Protein AF-A0A345YSA6-F1 (afdb_monomer)

Sequence (269 aa):
MHDGAAPPSSDGGRRAASLPGPVLTTARLVLTPVAPEDLEALFALHADPRAFVEDLTALLTERAQMEWALARWREDWRRHGAGHLAVRARERHDAPPLEPHHAQARERHGMRALQGSAGEEADAAALPPGLLGVVGLAPLEAEGRRLLSAYWRLDPALTGRGVAQEAMRAVLAHPRLGGRDEEVVAVTAGGNAPSRTLAARLGFEPAPSQRPVPGGRDGGVLLVLPAHARPAHRAGQSVGRPRTEPSRARPGAVPSRSHPDAGPSRDRP

Mean predicted aligned error: 15.24 Å

Foldseek 3Di:
DDDDPDDPDPPPPDDDDFDPAFWFDDPWKTKGQQDPVCLVVQLVLQQDVLQCPQFLDDRDPDSVVSVVVSVVQVVQCVVQVWGKIFIFTDDPPPDPPPPPDDPPDPPDDDDDDDDDDPPPVLLVPHDDGDTQWMWFWGWDQDPNATATETDTTGDSVCQPNCRRLRVVLSQLLAPRGVDDPHKYKYKGAPPPPSVVVSCVVLQWDWDDPPDADPPNRPRITMITRDPVSGDHNPPPRDRPDPPPDPPPDDDDDDDDDDDDDDDDDDDDD

pLDDT: mean 72.46, std 24.7, range [22.83, 97.69]

Solvent-accessible surface area (backbone atoms only — not comparable to full-atom values): 17285 Å² total; per-residue (Å²): 138,89,80,84,83,73,77,86,72,95,72,84,87,73,91,76,88,62,66,100,57,73,66,47,73,60,98,59,35,34,32,33,52,54,41,84,86,44,47,66,61,50,34,55,54,43,45,36,66,76,61,41,70,48,49,86,59,81,71,47,89,46,67,68,57,43,51,53,51,52,54,49,44,46,46,40,31,73,77,67,69,35,29,50,23,35,32,25,48,45,80,76,75,73,69,74,76,79,71,92,77,80,92,80,85,80,90,86,79,78,96,82,84,95,81,87,55,87,78,57,57,71,77,64,59,79,67,65,84,58,78,48,30,40,36,34,35,32,84,37,82,48,96,95,38,72,31,27,37,49,49,76,51,52,47,60,91,49,66,93,67,52,54,70,58,56,52,51,50,53,44,45,23,31,93,78,52,37,58,88,85,47,52,39,32,36,76,43,27,73,77,22,56,70,62,52,52,50,38,47,76,65,42,32,40,75,51,65,89,86,61,80,41,82,90,73,49,83,68,48,39,44,28,34,44,50,80,88,52,52,57,72,63,67,88,74,78,76,72,78,69,80,81,74,73,82,79,79,76,79,84,88,82,83,86,81,82,81,83,83,89,82,87,89,80,88,81,87,134

Nearest PDB structures (foldseek):
  2zw7-assembly1_B  TM=7.893E-01  e=4.584E-08  Streptomyces verticillus
  3fbu-assembly2_A  TM=7.382E-01  e=1.333E-06  Bacillus anthracis str. Sterne
  6c37-assembly1_A  TM=6.634E-01  e=9.231E-07  Mycolicibacterium smegmatis MC2 155
  3fbu-assembly2_B-2  TM=7.600E-01  e=7.883E-06  Bacillus anthracis str. Sterne
  3igr-assembly1_A  TM=6.418E-01  e=1.547E-05  Aliivibrio fischeri ES114

Organism: NCBI:txid556288

Radius of gyration: 26.91 Å; Cα contacts (8 Å, |Δi|>4): 344; chains: 1; bounding box: 69×84×90 Å

Structure (mmCIF, N/CA/C/O backbone):
data_AF-A0A345YSA6-F1
#
_entry.id   AF-A0A345YSA6-F1
#
loop_
_atom_site.group_PDB
_atom_site.id
_atom_site.type_symbol
_atom_site.label_atom_id
_atom_site.label_alt_id
_atom_site.label_comp_id
_atom_site.label_asym_id
_atom_site.label_entity_id
_atom_site.label_seq_id
_atom_site.pdbx_PDB_ins_code
_atom_site.Cartn_x
_atom_site.Cartn_y
_atom_site.Cartn_z
_atom_site.occupancy
_atom_site.B_iso_or_equ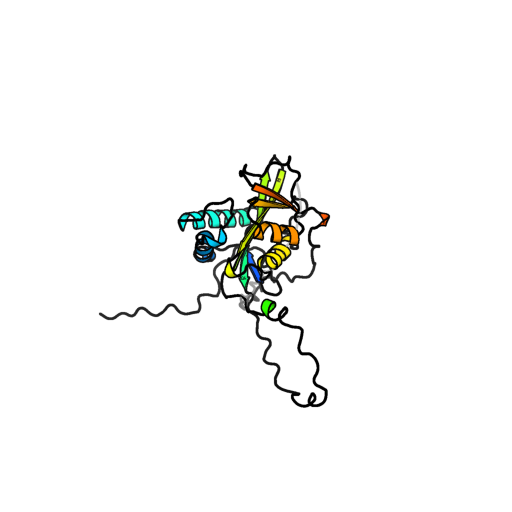iv
_atom_site.auth_seq_id
_atom_site.auth_comp_id
_atom_site.auth_asym_id
_atom_site.auth_atom_id
_atom_site.pdbx_PDB_model_num
ATOM 1 N N . MET A 1 1 ? 38.470 -25.130 -27.136 1.00 33.22 1 MET A N 1
ATOM 2 C CA . MET A 1 1 ? 37.632 -25.581 -26.008 1.00 33.22 1 MET A CA 1
ATOM 3 C C . MET A 1 1 ? 36.328 -24.814 -26.109 1.00 33.22 1 MET A C 1
ATOM 5 O O . MET A 1 1 ? 36.287 -23.644 -25.763 1.00 33.22 1 MET A O 1
ATOM 9 N N . HIS A 1 2 ? 35.335 -25.432 -26.744 1.00 25.56 2 HIS A N 1
ATOM 10 C CA . HIS A 1 2 ? 33.963 -24.943 -26.790 1.00 25.56 2 HIS A CA 1
ATOM 11 C C . HIS A 1 2 ? 33.196 -25.683 -25.700 1.00 25.56 2 HIS A C 1
ATOM 13 O O . HIS A 1 2 ? 33.207 -26.908 -25.703 1.00 25.56 2 HIS A O 1
ATOM 19 N N . ASP A 1 3 ? 32.566 -24.944 -24.798 1.00 23.36 3 ASP A N 1
ATOM 20 C CA . ASP A 1 3 ? 31.478 -25.428 -23.950 1.00 23.36 3 ASP A CA 1
ATOM 21 C C . ASP A 1 3 ? 30.681 -24.163 -23.593 1.00 23.36 3 ASP A C 1
ATOM 23 O O . ASP A 1 3 ? 31.180 -23.264 -22.926 1.00 23.36 3 ASP A O 1
ATOM 27 N N . GLY A 1 4 ? 29.573 -23.861 -24.262 1.00 22.83 4 GLY A N 1
ATOM 28 C CA . GLY A 1 4 ? 28.357 -24.663 -24.190 1.00 22.83 4 GLY A CA 1
ATOM 29 C C . GLY A 1 4 ? 27.383 -24.072 -23.162 1.00 22.83 4 GLY A C 1
ATOM 30 O O . GLY A 1 4 ? 26.725 -24.815 -22.445 1.00 22.83 4 GLY A O 1
ATOM 31 N N . ALA A 1 5 ? 27.303 -22.739 -23.039 1.00 24.14 5 ALA A N 1
ATOM 32 C CA . ALA A 1 5 ? 26.301 -22.085 -22.201 1.00 24.14 5 ALA A CA 1
ATOM 33 C C . ALA A 1 5 ? 24.917 -22.264 -22.842 1.00 24.14 5 ALA A C 1
ATOM 35 O O . ALA A 1 5 ? 24.550 -21.559 -23.782 1.00 24.14 5 ALA A O 1
ATOM 36 N N . ALA A 1 6 ? 24.172 -23.254 -22.355 1.00 24.55 6 ALA A N 1
ATOM 37 C CA . ALA A 1 6 ? 22.767 -23.422 -22.683 1.00 24.55 6 ALA A CA 1
ATOM 38 C C . ALA A 1 6 ? 21.980 -22.157 -22.277 1.00 24.55 6 ALA A C 1
ATOM 40 O O . ALA A 1 6 ? 22.240 -21.596 -21.207 1.00 24.55 6 ALA A O 1
ATOM 41 N N . PRO A 1 7 ? 21.018 -21.692 -23.093 1.00 27.41 7 PRO A N 1
ATOM 42 C CA . PRO A 1 7 ? 20.139 -20.597 -22.696 1.00 27.41 7 PRO A CA 1
ATOM 43 C C . PRO A 1 7 ? 19.315 -21.014 -21.462 1.00 27.41 7 PRO A C 1
ATOM 45 O O . PRO A 1 7 ? 18.930 -22.184 -21.363 1.00 27.41 7 PRO A O 1
ATOM 48 N N . PRO A 1 8 ? 19.021 -20.104 -20.511 1.00 27.94 8 PRO A N 1
ATOM 49 C CA . PRO A 1 8 ? 18.175 -20.443 -19.376 1.00 27.94 8 PRO A CA 1
ATOM 50 C C . PRO A 1 8 ? 16.776 -20.839 -19.870 1.00 27.94 8 PRO A C 1
ATOM 52 O O . PRO A 1 8 ? 16.056 -20.052 -20.482 1.00 27.94 8 PRO A O 1
ATOM 55 N N . SER A 1 9 ? 16.438 -22.101 -19.610 1.00 28.34 9 SER A N 1
ATOM 56 C CA . SER A 1 9 ? 15.147 -22.736 -19.872 1.00 28.34 9 SER A CA 1
ATOM 57 C C . SER A 1 9 ? 13.986 -21.948 -19.250 1.00 28.34 9 SER A C 1
ATOM 59 O O . SER A 1 9 ? 14.053 -21.533 -18.092 1.00 28.34 9 SER A O 1
ATOM 61 N N . SER A 1 10 ? 12.902 -21.774 -20.011 1.00 32.94 10 SER A N 1
ATOM 62 C CA . SER A 1 10 ? 11.725 -20.954 -19.688 1.00 32.94 10 SER A CA 1
ATOM 63 C C . SER A 1 10 ? 10.751 -21.585 -18.677 1.00 32.94 10 SER A C 1
ATOM 65 O O . SER A 1 10 ? 9.553 -21.324 -18.742 1.00 32.94 10 SER A O 1
ATOM 67 N N . ASP A 1 11 ? 11.230 -22.420 -17.754 1.00 30.34 11 ASP A N 1
ATOM 68 C CA . ASP A 1 11 ? 10.374 -23.266 -16.901 1.00 30.34 11 ASP A CA 1
ATOM 69 C C . ASP A 1 11 ? 10.615 -23.063 -15.387 1.00 30.34 11 ASP A C 1
ATOM 71 O O . ASP A 1 11 ? 10.334 -23.930 -14.563 1.00 30.34 11 ASP A O 1
ATOM 75 N N . GLY A 1 12 ? 11.109 -21.884 -14.982 1.00 27.58 12 GLY A N 1
ATOM 76 C CA . GLY A 1 12 ? 11.336 -21.529 -13.567 1.00 27.58 12 GLY A CA 1
ATOM 77 C C . GLY A 1 12 ? 10.061 -21.277 -12.746 1.00 27.58 12 GLY A C 1
ATOM 78 O O . GLY A 1 12 ? 10.118 -21.067 -11.535 1.00 27.58 12 GLY A O 1
ATOM 79 N N . GLY A 1 13 ? 8.891 -21.302 -13.380 1.00 34.06 13 GLY A N 1
ATOM 80 C CA . GLY A 1 13 ? 7.606 -21.100 -12.727 1.00 34.06 13 GLY A CA 1
ATOM 81 C C . GLY A 1 13 ? 6.984 -22.413 -12.280 1.00 34.06 13 GLY A C 1
ATOM 82 O O . GLY A 1 13 ? 5.989 -22.803 -12.871 1.00 34.06 13 GLY A O 1
ATOM 83 N N . ARG A 1 14 ? 7.538 -23.106 -11.273 1.00 41.03 14 ARG A N 1
ATOM 84 C CA . ARG A 1 14 ? 6.796 -24.091 -10.451 1.00 41.03 14 ARG A CA 1
ATOM 85 C C . ARG A 1 14 ? 7.659 -24.631 -9.296 1.00 41.03 14 ARG A C 1
ATOM 87 O O . ARG A 1 14 ? 8.501 -25.494 -9.489 1.00 41.03 14 ARG A O 1
ATOM 94 N N . ARG A 1 15 ? 7.295 -24.207 -8.076 1.00 39.47 15 ARG A N 1
ATOM 95 C CA . ARG A 1 15 ? 7.609 -24.799 -6.753 1.00 39.47 15 ARG A CA 1
ATOM 96 C C . ARG A 1 15 ? 9.003 -24.520 -6.152 1.00 39.47 15 ARG A C 1
ATOM 98 O O . ARG A 1 15 ? 9.917 -25.321 -6.278 1.00 39.47 15 ARG A O 1
ATOM 105 N N . ALA A 1 16 ? 9.073 -23.479 -5.320 1.00 29.75 16 ALA A N 1
ATOM 106 C CA . ALA A 1 16 ? 9.899 -23.414 -4.107 1.00 29.75 16 ALA A CA 1
ATOM 107 C C . ALA A 1 16 ? 9.190 -22.493 -3.086 1.00 29.75 16 ALA A C 1
ATOM 109 O O . ALA A 1 16 ? 8.345 -21.688 -3.464 1.00 29.75 16 ALA A O 1
ATOM 110 N N . ALA A 1 17 ? 9.384 -22.739 -1.792 1.00 39.09 17 ALA A N 1
ATOM 111 C CA . ALA A 1 17 ? 8.381 -22.555 -0.739 1.00 39.09 17 ALA A CA 1
ATOM 112 C C . ALA A 1 17 ? 7.938 -21.100 -0.451 1.00 39.09 17 ALA A C 1
ATOM 114 O O . ALA A 1 17 ? 8.554 -20.387 0.341 1.00 39.09 17 ALA A O 1
ATOM 115 N N . SER A 1 18 ? 6.771 -20.719 -0.985 1.00 48.53 18 SER A N 1
ATOM 116 C CA . SER A 1 18 ? 5.953 -19.640 -0.416 1.00 48.53 18 SER A CA 1
ATOM 117 C C . SER A 1 18 ? 5.700 -19.939 1.068 1.00 48.53 18 SER A C 1
ATOM 119 O O . SER A 1 18 ? 5.400 -21.082 1.430 1.00 48.53 18 SER A O 1
ATOM 121 N N . LEU A 1 19 ? 5.841 -18.934 1.938 1.00 53.97 19 LEU A N 1
ATOM 122 C CA . LEU A 1 19 ? 5.427 -19.059 3.339 1.00 53.97 19 LEU A CA 1
ATOM 123 C C . LEU A 1 19 ? 3.971 -19.567 3.392 1.00 53.97 19 LEU A C 1
ATOM 125 O O . LEU A 1 19 ? 3.176 -19.168 2.538 1.00 53.97 19 LEU A O 1
ATOM 129 N N . PRO A 1 20 ? 3.583 -20.408 4.371 1.00 58.84 20 PRO A N 1
ATOM 130 C CA . PRO A 1 20 ? 2.196 -20.832 4.541 1.00 58.84 20 PRO A CA 1
ATOM 131 C C . PRO A 1 20 ? 1.336 -19.640 4.995 1.00 58.84 20 PRO A C 1
ATOM 133 O O . PRO A 1 20 ? 1.023 -19.482 6.170 1.00 58.84 20 PRO A O 1
ATOM 136 N N . GLY A 1 21 ? 0.973 -18.773 4.054 1.00 65.06 21 GLY A N 1
ATOM 137 C CA . GLY A 1 21 ? 0.033 -17.676 4.229 1.00 65.06 21 GLY A CA 1
ATOM 138 C C . GLY A 1 21 ? -1.106 -17.768 3.211 1.00 65.06 21 GLY A C 1
ATOM 139 O O . GLY A 1 21 ? -1.060 -18.578 2.282 1.00 65.06 21 GLY A O 1
ATOM 140 N N . PRO A 1 22 ? -2.180 -16.991 3.408 1.00 81.62 22 PRO A N 1
ATOM 141 C CA . PRO A 1 22 ? -3.356 -17.067 2.557 1.00 81.62 22 PRO A CA 1
ATOM 142 C C . PRO A 1 22 ? -3.022 -16.597 1.136 1.00 81.62 22 PRO A C 1
ATOM 144 O O . PRO A 1 22 ? -2.427 -15.539 0.944 1.00 81.62 22 PRO A O 1
ATOM 147 N N . VAL A 1 23 ? -3.449 -17.374 0.141 1.00 91.00 23 VAL A N 1
ATOM 148 C CA . VAL A 1 23 ? -3.484 -16.931 -1.256 1.00 91.00 23 VAL A CA 1
ATOM 149 C C . VAL A 1 23 ? -4.832 -16.267 -1.491 1.00 91.00 23 VAL A C 1
ATOM 151 O O . VAL A 1 23 ? -5.874 -16.914 -1.359 1.00 91.00 23 VAL A O 1
ATOM 154 N N . LEU A 1 24 ? -4.823 -14.978 -1.822 1.00 92.81 24 LEU A N 1
ATOM 155 C CA . LEU A 1 24 ? -6.032 -14.240 -2.168 1.00 92.81 24 LEU A CA 1
ATOM 156 C C . LEU A 1 24 ? -6.122 -14.178 -3.690 1.00 92.81 24 LEU A C 1
ATOM 158 O O . LEU A 1 24 ? -5.148 -13.868 -4.370 1.00 92.81 24 LEU A O 1
ATOM 162 N N . THR A 1 25 ? -7.300 -14.470 -4.227 1.00 93.31 25 THR A N 1
ATOM 163 C CA . THR A 1 25 ? -7.561 -14.365 -5.664 1.00 93.31 25 THR A CA 1
ATOM 164 C C . THR A 1 25 ? -8.699 -13.392 -5.886 1.00 93.31 25 THR A C 1
ATOM 166 O O . THR A 1 25 ? -9.661 -13.379 -5.125 1.00 93.31 25 THR A O 1
ATOM 169 N N . THR A 1 26 ? -8.574 -12.559 -6.909 1.00 93.50 26 THR A N 1
ATOM 170 C CA . THR A 1 26 ? -9.618 -11.627 -7.333 1.00 93.50 26 THR A CA 1
ATOM 171 C C . THR A 1 26 ? -10.037 -11.951 -8.769 1.00 93.50 26 THR A C 1
ATOM 173 O O . THR A 1 26 ? -9.726 -13.026 -9.305 1.00 93.50 26 THR A O 1
ATOM 176 N N . ALA A 1 27 ? -10.758 -11.027 -9.408 1.00 90.56 27 ALA A N 1
ATOM 177 C CA . ALA A 1 27 ? -11.076 -11.134 -10.824 1.00 90.56 27 ALA A CA 1
ATOM 178 C C . ALA A 1 27 ? -9.801 -11.175 -11.683 1.00 90.56 27 ALA A C 1
ATOM 180 O O . ALA A 1 27 ? -9.709 -12.003 -12.587 1.00 90.56 27 ALA A O 1
ATOM 181 N N . ARG A 1 28 ? -8.811 -10.322 -11.379 1.00 93.88 28 ARG A N 1
ATOM 182 C CA . ARG A 1 28 ? -7.607 -10.151 -12.208 1.00 93.88 28 ARG A CA 1
ATOM 183 C C . ARG A 1 28 ? -6.291 -10.449 -11.499 1.00 93.88 28 ARG A C 1
ATOM 185 O O . ARG A 1 28 ? -5.266 -10.479 -12.171 1.00 93.88 28 ARG A O 1
ATOM 192 N N . LEU A 1 29 ? -6.289 -10.650 -10.182 1.00 95.81 29 LEU A N 1
ATOM 193 C CA . LEU A 1 29 ? -5.070 -10.688 -9.374 1.00 95.81 29 LEU A CA 1
ATOM 194 C C . LEU A 1 29 ? -4.944 -11.979 -8.565 1.00 95.81 29 LEU A C 1
ATOM 196 O O . LEU A 1 29 ? -5.934 -12.576 -8.131 1.00 95.81 29 LEU A O 1
ATOM 200 N N . VAL A 1 30 ? -3.696 -12.361 -8.320 1.00 95.50 30 VAL A N 1
ATOM 201 C CA . VAL A 1 30 ? -3.300 -13.331 -7.299 1.00 95.50 30 VAL A CA 1
ATOM 202 C C . VAL A 1 30 ? -2.362 -12.619 -6.335 1.00 95.50 30 VAL A C 1
ATOM 204 O O . VAL A 1 30 ? -1.369 -12.020 -6.749 1.00 95.50 30 VAL A O 1
ATOM 207 N N . LEU A 1 31 ? -2.697 -12.664 -5.050 1.00 96.06 31 LEU A N 1
ATOM 208 C CA . LEU A 1 31 ? -1.914 -12.079 -3.974 1.00 96.06 31 LEU A CA 1
ATOM 209 C C . LEU A 1 31 ? -1.385 -13.203 -3.087 1.00 96.06 31 LEU A C 1
ATOM 211 O O . LEU A 1 31 ? -2.153 -14.036 -2.599 1.00 96.06 31 LEU A O 1
ATOM 215 N N . THR A 1 32 ? -0.077 -13.210 -2.863 1.00 94.88 32 THR A N 1
ATOM 216 C CA . THR A 1 32 ? 0.609 -14.187 -2.006 1.00 94.88 32 THR A CA 1
ATOM 217 C C . THR A 1 32 ? 1.495 -13.458 -1.010 1.00 94.88 32 THR A C 1
ATOM 219 O O . THR A 1 32 ? 1.960 -12.368 -1.339 1.00 94.88 32 THR A O 1
ATOM 222 N N . PRO A 1 33 ? 1.807 -14.033 0.164 1.00 95.44 33 PRO A N 1
ATOM 223 C CA . PRO A 1 33 ? 2.873 -13.502 1.009 1.00 95.44 33 PRO A CA 1
ATOM 224 C C . PRO A 1 33 ? 4.142 -13.269 0.188 1.00 95.44 33 PRO A C 1
ATOM 226 O O . PRO A 1 33 ? 4.456 -14.079 -0.692 1.00 95.44 33 PRO A O 1
ATOM 229 N N . VAL A 1 34 ? 4.835 -12.161 0.454 1.00 94.38 34 VAL A N 1
ATOM 230 C CA . VAL A 1 34 ? 6.124 -11.876 -0.190 1.00 94.38 34 VAL A CA 1
ATOM 231 C C . VAL A 1 34 ? 7.108 -13.017 0.068 1.00 94.38 34 VAL A C 1
ATOM 233 O O . VAL A 1 34 ? 7.221 -13.533 1.187 1.00 94.38 34 VAL A O 1
ATOM 236 N N . ALA A 1 35 ? 7.805 -13.427 -0.982 1.00 91.62 35 ALA A N 1
ATOM 237 C CA . ALA A 1 35 ? 8.714 -14.563 -0.978 1.00 91.62 35 ALA A CA 1
ATOM 238 C C . ALA A 1 35 ? 10.142 -14.098 -1.324 1.00 91.62 35 ALA A C 1
ATOM 240 O O . ALA A 1 35 ? 10.302 -13.012 -1.879 1.00 91.62 35 ALA A O 1
ATOM 241 N N . PRO A 1 36 ? 11.204 -14.851 -0.975 1.00 92.88 36 PRO A N 1
ATOM 242 C CA . PRO A 1 36 ? 12.576 -14.455 -1.313 1.00 92.88 36 PRO A CA 1
ATOM 243 C C . PRO A 1 36 ? 12.789 -14.232 -2.817 1.00 92.88 36 PRO A C 1
ATOM 245 O O . PRO A 1 36 ? 13.600 -13.396 -3.200 1.00 92.88 36 PRO A O 1
ATOM 248 N N . GLU A 1 37 ? 12.027 -14.926 -3.659 1.00 93.31 37 GLU A N 1
ATOM 249 C CA . GLU A 1 37 ? 12.066 -14.805 -5.117 1.00 93.31 37 GLU A CA 1
ATOM 250 C C . GLU A 1 37 ? 11.551 -13.443 -5.615 1.00 93.31 37 GLU A C 1
ATOM 252 O O . GLU A 1 37 ? 11.839 -13.049 -6.742 1.00 93.31 37 GLU A O 1
ATOM 257 N N . ASP A 1 38 ? 10.829 -12.692 -4.775 1.00 95.38 38 ASP A N 1
ATOM 258 C CA . ASP A 1 38 ? 10.336 -11.353 -5.106 1.00 95.38 38 ASP A CA 1
ATOM 259 C C . ASP A 1 38 ? 11.414 -10.269 -5.011 1.00 95.38 38 ASP A C 1
ATOM 261 O O . ASP A 1 38 ? 11.153 -9.130 -5.395 1.00 95.38 38 ASP A O 1
ATOM 265 N N . LEU A 1 39 ? 12.613 -10.594 -4.510 1.00 96.00 39 LEU A N 1
ATOM 266 C CA . LEU A 1 39 ? 13.661 -9.619 -4.204 1.00 96.00 39 LEU A CA 1
ATOM 267 C C . LEU A 1 39 ? 14.012 -8.720 -5.394 1.00 96.00 39 LEU A C 1
ATOM 269 O O . LEU A 1 39 ? 13.998 -7.501 -5.238 1.00 96.00 39 LEU A O 1
ATOM 273 N N . GLU A 1 40 ? 14.283 -9.288 -6.574 1.00 95.69 40 GLU A N 1
ATOM 274 C CA . GLU A 1 40 ? 14.673 -8.488 -7.748 1.00 95.69 40 GLU A CA 1
ATOM 275 C C . GLU A 1 40 ? 13.572 -7.526 -8.173 1.00 95.69 40 GLU A C 1
ATOM 277 O O . GLU A 1 40 ? 13.812 -6.342 -8.396 1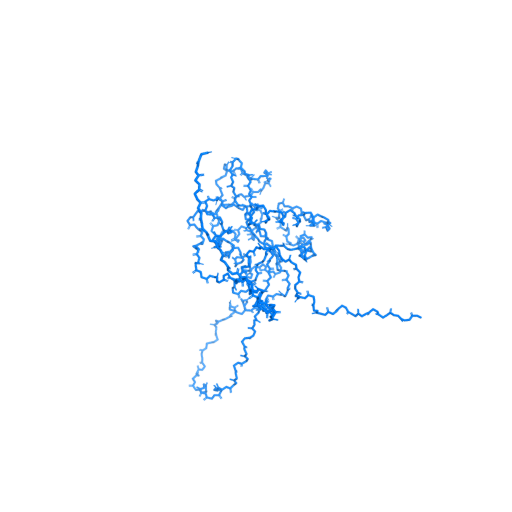.00 95.69 40 GLU A O 1
ATOM 282 N N . ALA A 1 41 ? 12.349 -8.041 -8.280 1.00 94.12 41 ALA A N 1
ATOM 283 C CA . ALA A 1 41 ? 11.224 -7.272 -8.781 1.00 94.12 41 ALA A CA 1
ATOM 284 C C . ALA A 1 41 ? 10.777 -6.210 -7.766 1.00 94.12 41 ALA A C 1
ATOM 286 O O . ALA A 1 41 ? 10.447 -5.087 -8.147 1.00 94.12 41 ALA A O 1
ATOM 287 N N . LEU A 1 42 ? 10.820 -6.530 -6.468 1.00 95.12 42 LEU A N 1
ATOM 288 C CA . LEU A 1 42 ? 10.590 -5.554 -5.409 1.00 95.12 42 LEU A CA 1
ATOM 289 C C . LEU A 1 42 ? 11.683 -4.493 -5.402 1.00 95.12 42 LEU A C 1
ATOM 291 O O . LEU A 1 42 ? 11.345 -3.320 -5.299 1.00 95.12 42 LEU A O 1
ATOM 295 N N . PHE A 1 43 ? 12.957 -4.865 -5.551 1.00 95.44 43 PHE A N 1
ATOM 296 C CA . PHE A 1 43 ? 14.046 -3.894 -5.602 1.00 95.44 43 PHE A CA 1
ATOM 297 C C . PHE A 1 43 ? 13.892 -2.958 -6.801 1.00 95.44 43 PHE A C 1
ATOM 299 O O . PHE A 1 43 ? 13.926 -1.747 -6.613 1.00 95.44 43 PHE A O 1
ATOM 306 N N . ALA A 1 44 ? 13.620 -3.489 -7.996 1.00 93.75 44 ALA A N 1
ATOM 307 C CA . ALA A 1 44 ? 13.374 -2.679 -9.188 1.00 93.75 44 ALA A CA 1
ATOM 308 C C . ALA A 1 44 ? 12.223 -1.679 -8.981 1.00 93.75 44 ALA A C 1
ATOM 310 O O . ALA A 1 44 ? 12.362 -0.503 -9.304 1.00 93.75 44 ALA A O 1
ATOM 311 N N . LEU A 1 45 ? 11.117 -2.118 -8.368 1.00 93.38 45 LEU A N 1
ATOM 312 C CA . LEU A 1 45 ? 10.001 -1.238 -8.013 1.00 93.38 45 LEU A CA 1
ATOM 313 C C . LEU A 1 45 ? 10.387 -0.185 -6.961 1.00 93.38 45 LEU A C 1
ATOM 315 O O . LEU A 1 45 ? 9.916 0.947 -7.020 1.00 93.38 45 LEU A O 1
ATOM 319 N N . HIS A 1 46 ? 11.217 -0.554 -5.983 1.00 91.75 46 HIS A N 1
ATOM 320 C CA . HIS A 1 46 ? 11.633 0.325 -4.887 1.00 91.75 46 HIS A CA 1
ATOM 321 C C . HIS A 1 46 ? 12.776 1.283 -5.266 1.00 91.75 46 HIS A C 1
ATOM 323 O O . HIS A 1 46 ? 13.035 2.240 -4.538 1.00 91.75 46 HIS A O 1
ATOM 329 N N . ALA A 1 47 ? 13.440 1.028 -6.391 1.00 91.75 47 ALA A N 1
ATOM 330 C CA . ALA A 1 47 ? 14.476 1.869 -6.972 1.00 91.75 47 ALA A CA 1
ATOM 331 C C . ALA A 1 47 ? 13.944 2.787 -8.089 1.00 91.75 47 ALA A C 1
ATOM 333 O O . ALA A 1 47 ? 14.658 3.694 -8.508 1.00 91.75 47 ALA A O 1
ATOM 334 N N . ASP A 1 48 ? 12.712 2.578 -8.576 1.00 88.81 48 ASP A N 1
ATOM 335 C CA . ASP A 1 48 ? 12.100 3.413 -9.617 1.00 88.81 48 ASP A CA 1
ATOM 336 C C . ASP A 1 48 ? 11.642 4.769 -9.043 1.00 88.81 48 ASP A C 1
ATOM 338 O O . ASP A 1 48 ? 10.677 4.811 -8.271 1.00 88.81 48 ASP A O 1
ATOM 342 N N . PRO A 1 49 ? 12.240 5.903 -9.461 1.00 86.75 49 PRO A N 1
ATOM 343 C CA . PRO A 1 49 ? 11.848 7.232 -8.989 1.00 86.75 49 PRO A CA 1
ATOM 344 C C . PRO A 1 49 ? 10.371 7.551 -9.215 1.00 86.75 49 PRO A C 1
ATOM 346 O O . PRO A 1 49 ? 9.763 8.268 -8.423 1.00 86.75 49 PRO A O 1
ATOM 349 N N . ARG A 1 50 ? 9.761 6.990 -10.267 1.00 84.94 50 ARG A N 1
ATOM 350 C CA . ARG A 1 50 ? 8.347 7.209 -10.599 1.00 84.94 50 ARG A CA 1
ATOM 351 C C . ARG A 1 50 ? 7.410 6.616 -9.548 1.00 84.94 50 ARG A C 1
ATOM 353 O O . ARG A 1 50 ? 6.293 7.102 -9.401 1.00 84.94 50 ARG A O 1
ATOM 360 N N . ALA A 1 51 ? 7.855 5.596 -8.810 1.00 78.25 51 ALA A N 1
ATOM 361 C CA . ALA A 1 51 ? 7.094 4.996 -7.717 1.00 78.25 51 ALA A CA 1
ATOM 362 C C . ALA A 1 51 ? 7.196 5.791 -6.399 1.00 78.25 51 ALA A C 1
ATOM 364 O O . ALA A 1 51 ? 6.453 5.488 -5.466 1.00 78.25 51 ALA A O 1
ATOM 365 N N . PHE A 1 52 ? 8.080 6.799 -6.324 1.00 82.25 52 PHE A N 1
ATOM 366 C CA . PHE A 1 52 ? 8.363 7.587 -5.113 1.00 82.25 52 PHE A CA 1
ATOM 367 C C . PHE A 1 52 ? 8.096 9.086 -5.274 1.00 82.25 52 PHE A C 1
ATOM 369 O O . PHE A 1 52 ? 8.437 9.875 -4.393 1.00 82.25 52 PHE A O 1
ATOM 376 N N . VAL A 1 53 ? 7.471 9.493 -6.382 1.00 71.31 53 VAL A N 1
ATOM 377 C CA . VAL A 1 53 ? 7.003 10.869 -6.581 1.00 71.31 53 VAL A CA 1
ATOM 378 C C . VAL A 1 53 ? 6.011 11.177 -5.453 1.00 71.31 53 VAL A C 1
ATOM 380 O O . VAL A 1 53 ? 4.900 10.651 -5.452 1.00 71.31 53 VAL A O 1
ATOM 383 N N . GLU A 1 54 ? 6.432 11.981 -4.472 1.00 72.75 54 GLU A N 1
ATOM 384 C CA . GLU A 1 54 ? 5.689 12.311 -3.240 1.00 72.75 54 GLU A CA 1
ATOM 385 C C . GLU A 1 54 ? 5.620 11.195 -2.172 1.00 72.75 54 GLU A C 1
ATOM 387 O O . GLU A 1 54 ? 4.671 11.134 -1.381 1.00 72.75 54 GLU A O 1
ATOM 392 N N . ASP A 1 55 ? 6.584 10.275 -2.124 1.00 75.50 55 ASP A N 1
ATOM 393 C CA . ASP A 1 55 ? 6.692 9.320 -1.014 1.00 75.50 55 ASP A CA 1
ATOM 394 C C . ASP A 1 55 ? 7.413 9.942 0.196 1.00 75.50 55 ASP A C 1
ATOM 396 O O . ASP A 1 55 ? 8.259 10.823 0.065 1.00 75.50 55 ASP A O 1
ATOM 400 N N . LEU A 1 56 ? 7.063 9.480 1.398 1.00 71.56 56 LEU A N 1
ATOM 401 C CA . LEU A 1 56 ? 7.728 9.881 2.645 1.00 71.56 56 LEU A CA 1
ATOM 402 C C . LEU A 1 56 ? 8.990 9.051 2.923 1.00 71.56 56 LEU A C 1
ATOM 404 O O . LEU A 1 56 ? 9.692 9.292 3.903 1.00 71.56 56 LEU A O 1
ATOM 408 N N . THR A 1 57 ? 9.238 8.022 2.114 1.00 75.56 57 THR A N 1
ATOM 409 C CA . THR A 1 57 ? 10.388 7.127 2.203 1.00 75.56 57 THR A CA 1
ATOM 410 C C . THR A 1 57 ? 11.360 7.405 1.067 1.00 75.56 57 THR A C 1
ATOM 412 O O . THR A 1 57 ? 10.960 7.774 -0.033 1.00 75.56 57 THR A O 1
ATOM 415 N N . ALA A 1 58 ? 12.654 7.241 1.337 1.00 78.06 58 ALA A N 1
ATOM 416 C CA . ALA A 1 58 ? 13.662 7.339 0.294 1.00 78.06 58 ALA A CA 1
ATOM 417 C C . ALA A 1 58 ? 13.583 6.128 -0.645 1.00 78.06 58 ALA A C 1
ATOM 419 O O . ALA A 1 58 ? 13.262 5.014 -0.219 1.00 78.06 58 ALA A O 1
ATOM 420 N N . LEU A 1 59 ? 13.933 6.365 -1.908 1.00 85.38 59 LEU A N 1
ATOM 421 C CA . LEU A 1 59 ? 14.213 5.311 -2.877 1.00 85.38 59 LEU A CA 1
ATOM 422 C C . LEU A 1 59 ? 15.256 4.348 -2.316 1.00 85.38 59 LEU A C 1
ATOM 424 O O . LEU A 1 59 ? 16.213 4.766 -1.660 1.00 85.38 59 LEU A O 1
ATOM 428 N N . LEU A 1 60 ? 15.098 3.065 -2.626 1.00 88.69 60 LEU A N 1
ATOM 429 C CA . LEU A 1 60 ? 16.161 2.109 -2.366 1.00 88.69 60 LEU A CA 1
ATOM 430 C C . LEU A 1 60 ? 17.209 2.235 -3.465 1.00 88.69 60 LEU A C 1
ATOM 432 O O . LEU A 1 60 ? 16.910 2.096 -4.647 1.00 88.69 60 LEU A O 1
ATOM 436 N N . THR A 1 61 ? 18.446 2.493 -3.064 1.00 88.19 61 THR A N 1
ATOM 437 C CA . THR A 1 61 ? 19.589 2.604 -3.976 1.00 88.19 61 THR A CA 1
ATOM 438 C C . THR A 1 61 ? 20.371 1.301 -4.050 1.00 88.19 61 THR A C 1
ATOM 440 O O . THR A 1 61 ? 21.066 1.049 -5.031 1.00 88.19 61 THR A O 1
ATOM 443 N N . GLU A 1 62 ? 20.250 0.453 -3.027 1.00 91.56 62 GLU A N 1
ATOM 444 C CA . GLU A 1 62 ? 21.005 -0.786 -2.908 1.00 91.56 62 GLU A CA 1
ATOM 445 C C . GLU A 1 62 ? 20.089 -1.992 -2.729 1.00 91.56 62 GLU A C 1
ATOM 447 O O . GLU A 1 62 ? 19.179 -2.009 -1.896 1.00 91.56 62 GLU A O 1
ATOM 452 N N . ARG A 1 63 ? 20.410 -3.068 -3.449 1.00 94.19 63 ARG A N 1
ATOM 453 C CA . ARG A 1 63 ? 19.740 -4.369 -3.336 1.00 94.19 63 ARG A CA 1
ATOM 454 C C . ARG A 1 63 ? 19.665 -4.863 -1.884 1.00 94.19 63 ARG A C 1
ATOM 456 O O . ARG A 1 63 ? 18.632 -5.385 -1.469 1.00 94.19 63 ARG A O 1
ATOM 463 N N . ALA A 1 64 ? 20.734 -4.669 -1.108 1.00 92.69 64 ALA A N 1
ATOM 464 C CA . ALA A 1 64 ? 20.819 -5.102 0.288 1.00 92.69 64 ALA A CA 1
ATOM 465 C C . ALA A 1 64 ? 19.748 -4.448 1.184 1.00 92.69 64 ALA A C 1
ATOM 467 O O . ALA A 1 64 ? 19.257 -5.076 2.123 1.00 92.69 64 ALA A O 1
ATOM 468 N N . GLN A 1 65 ? 19.328 -3.216 0.875 1.00 92.62 65 GLN A N 1
ATOM 469 C CA . GLN A 1 65 ? 18.250 -2.544 1.604 1.00 92.62 65 GLN A CA 1
ATOM 470 C C . GLN A 1 65 ? 16.910 -3.255 1.380 1.00 92.62 65 GLN A C 1
ATOM 472 O O . GLN A 1 65 ? 16.150 -3.466 2.329 1.00 92.62 65 GLN A O 1
ATOM 477 N N . MET A 1 66 ? 16.635 -3.678 0.140 1.00 95.62 66 MET A N 1
ATOM 478 C CA . MET A 1 66 ? 15.425 -4.439 -0.173 1.00 95.62 66 MET A CA 1
ATOM 479 C C . MET A 1 66 ? 15.486 -5.846 0.420 1.00 95.62 66 MET A C 1
ATOM 481 O O . MET A 1 66 ? 14.489 -6.335 0.939 1.00 95.62 66 MET A O 1
ATOM 485 N N . GLU A 1 67 ? 16.648 -6.494 0.405 1.00 94.44 67 GLU A N 1
ATOM 486 C CA . GLU A 1 67 ? 16.823 -7.800 1.042 1.00 94.44 67 GLU A CA 1
ATOM 487 C C . GLU A 1 67 ? 16.514 -7.735 2.544 1.00 94.44 67 GLU A C 1
ATOM 489 O O . GLU A 1 67 ? 15.744 -8.551 3.061 1.00 94.44 67 GLU A O 1
ATOM 494 N N . TRP A 1 68 ? 17.025 -6.708 3.228 1.00 94.56 68 TRP A N 1
ATOM 495 C CA . TRP A 1 68 ? 16.719 -6.458 4.632 1.00 94.56 68 TRP A CA 1
ATOM 496 C C . TRP A 1 68 ? 15.221 -6.214 4.863 1.00 94.56 68 TRP A C 1
ATOM 498 O O . TRP A 1 68 ? 14.625 -6.830 5.752 1.00 94.56 68 TRP A O 1
ATOM 508 N N . ALA A 1 69 ? 14.587 -5.361 4.052 1.00 93.00 69 ALA A N 1
ATOM 509 C CA . ALA A 1 69 ? 13.161 -5.059 4.177 1.00 93.00 69 ALA A CA 1
ATOM 510 C C . ALA A 1 69 ? 12.283 -6.294 3.907 1.00 93.00 69 ALA A C 1
ATOM 512 O O . ALA A 1 69 ? 11.357 -6.579 4.667 1.00 93.00 69 ALA A O 1
ATOM 513 N N . LEU A 1 70 ? 12.614 -7.088 2.887 1.00 94.56 70 LEU A N 1
ATOM 514 C CA . LEU A 1 70 ? 11.919 -8.332 2.562 1.00 94.56 70 LEU A CA 1
ATOM 515 C C . LEU A 1 70 ? 12.055 -9.366 3.686 1.00 94.56 70 LEU A C 1
ATOM 517 O O . LEU A 1 70 ? 11.074 -10.021 4.044 1.00 94.56 70 LEU A O 1
ATOM 521 N N . ALA A 1 71 ? 13.241 -9.498 4.286 1.00 93.31 71 ALA A N 1
ATOM 522 C CA . ALA A 1 71 ? 13.443 -10.365 5.443 1.00 93.31 71 ALA A CA 1
ATOM 523 C C . ALA A 1 71 ? 12.566 -9.939 6.634 1.00 93.31 71 ALA A C 1
ATOM 525 O O . ALA A 1 71 ? 11.978 -10.797 7.298 1.00 93.31 71 ALA A O 1
ATOM 526 N N . ARG A 1 72 ? 12.416 -8.627 6.867 1.00 91.88 72 ARG A N 1
ATOM 527 C CA . ARG A 1 72 ? 11.522 -8.082 7.902 1.00 91.88 72 ARG A CA 1
ATOM 528 C C . ARG A 1 72 ? 10.058 -8.383 7.612 1.00 91.88 72 ARG A C 1
ATOM 530 O O . ARG A 1 72 ? 9.388 -8.944 8.469 1.00 91.88 72 ARG A O 1
ATOM 537 N N . TRP A 1 73 ? 9.588 -8.139 6.393 1.00 93.38 73 TRP A N 1
ATOM 538 C CA . TRP A 1 73 ? 8.203 -8.443 6.019 1.00 93.38 73 TRP A CA 1
ATOM 539 C C . TRP A 1 73 ? 7.867 -9.929 6.146 1.00 93.38 73 TRP A C 1
ATOM 541 O O . TRP A 1 73 ? 6.768 -10.290 6.566 1.00 93.38 73 TRP A O 1
ATOM 551 N N . ARG A 1 74 ? 8.811 -10.811 5.807 1.00 92.62 74 ARG A N 1
ATOM 552 C CA . ARG A 1 74 ? 8.655 -12.259 5.998 1.00 92.62 74 ARG A CA 1
ATOM 553 C C . ARG A 1 74 ? 8.616 -12.641 7.473 1.00 92.62 74 ARG A C 1
ATOM 555 O O . ARG A 1 74 ? 7.889 -13.562 7.839 1.00 92.62 74 ARG A O 1
ATOM 562 N N . GLU A 1 75 ? 9.373 -11.948 8.316 1.00 89.62 75 GLU A N 1
ATOM 563 C CA . GLU A 1 75 ? 9.310 -12.139 9.761 1.00 89.62 75 GLU A CA 1
ATOM 564 C C . GLU A 1 75 ? 7.972 -11.684 10.348 1.00 89.62 75 GLU A C 1
ATOM 566 O O . GLU A 1 75 ? 7.396 -12.407 11.161 1.00 89.62 75 GLU A O 1
ATOM 571 N N . ASP A 1 76 ? 7.429 -10.561 9.880 1.00 86.44 76 ASP A N 1
ATOM 572 C CA . ASP A 1 76 ? 6.110 -10.076 10.299 1.00 86.44 76 ASP A CA 1
ATOM 573 C C . ASP A 1 76 ? 5.021 -11.113 9.995 1.00 86.44 76 ASP A C 1
ATOM 575 O O . ASP A 1 76 ? 4.204 -11.433 10.862 1.00 86.44 76 ASP A O 1
ATOM 579 N N . TRP A 1 77 ? 5.077 -11.741 8.814 1.00 88.19 77 TRP A N 1
ATOM 580 C CA . TRP A 1 77 ? 4.199 -12.863 8.473 1.00 88.19 77 TRP A CA 1
ATOM 581 C C . TRP A 1 77 ? 4.318 -14.031 9.452 1.00 88.19 77 TRP A C 1
ATOM 583 O O . TRP A 1 77 ? 3.294 -14.580 9.860 1.00 88.19 77 TRP A O 1
ATOM 593 N N . ARG A 1 78 ? 5.539 -14.416 9.848 1.00 87.00 78 ARG A N 1
ATOM 594 C CA . ARG A 1 78 ? 5.753 -15.514 10.808 1.00 87.00 78 ARG A CA 1
ATOM 595 C C . ARG A 1 78 ? 5.231 -15.175 12.201 1.00 87.00 78 ARG A C 1
ATOM 597 O O . ARG A 1 78 ? 4.673 -16.047 12.860 1.00 87.00 78 ARG A O 1
ATOM 604 N N . ARG A 1 79 ? 5.411 -13.930 12.649 1.00 86.19 79 ARG A N 1
ATOM 605 C CA . ARG A 1 79 ? 5.023 -13.482 13.995 1.00 86.19 79 ARG A CA 1
ATOM 606 C C . ARG A 1 79 ? 3.535 -13.214 14.132 1.00 86.19 79 ARG A C 1
ATOM 608 O O . ARG A 1 79 ? 2.959 -13.483 15.182 1.00 86.19 79 ARG A O 1
ATOM 615 N N . HIS A 1 80 ? 2.926 -12.647 13.097 1.00 83.75 80 HIS A N 1
ATOM 616 C CA . HIS A 1 80 ? 1.599 -12.049 13.200 1.00 83.75 80 HIS A CA 1
ATOM 617 C C . HIS A 1 80 ? 0.571 -12.677 12.259 1.00 83.75 80 HIS A C 1
ATOM 619 O O . HIS A 1 80 ? -0.618 -12.402 12.403 1.00 83.75 80 HIS A O 1
ATOM 625 N N . GLY A 1 81 ? 0.993 -13.515 11.305 1.00 85.12 81 GLY A N 1
ATOM 626 C CA . GLY A 1 81 ? 0.095 -14.122 10.319 1.00 85.12 81 GLY A CA 1
ATOM 627 C C . GLY A 1 81 ? -0.523 -13.117 9.340 1.00 85.12 81 GLY A C 1
ATOM 628 O O . GLY A 1 81 ? -1.492 -13.452 8.658 1.00 85.12 81 GLY A O 1
ATOM 629 N N . ALA A 1 82 ? 0.022 -11.900 9.284 1.00 84.94 82 ALA A N 1
ATOM 630 C CA . ALA A 1 82 ? -0.388 -10.800 8.423 1.00 84.94 82 ALA A CA 1
ATOM 631 C C . ALA A 1 82 ? 0.845 -9.983 8.010 1.00 84.94 82 ALA A C 1
ATOM 633 O O . ALA A 1 82 ? 1.867 -10.007 8.697 1.00 84.94 82 ALA A O 1
ATOM 634 N N . GLY A 1 83 ? 0.750 -9.269 6.890 1.00 90.81 83 GLY A N 1
ATOM 635 C CA . GLY A 1 83 ? 1.840 -8.451 6.373 1.00 90.81 83 GLY A CA 1
ATOM 636 C C . GLY A 1 83 ? 1.699 -8.160 4.883 1.00 90.81 83 GLY A C 1
ATOM 637 O O . GLY A 1 83 ? 0.597 -8.075 4.335 1.00 90.81 83 GLY A O 1
ATOM 638 N N . HIS A 1 84 ? 2.846 -8.018 4.226 1.00 95.06 84 HIS A N 1
ATOM 639 C CA . HIS A 1 84 ? 2.959 -7.610 2.830 1.00 95.06 84 HIS A CA 1
ATOM 640 C C . HIS A 1 84 ? 2.710 -8.778 1.866 1.00 95.06 84 HIS A C 1
ATOM 642 O O . HIS A 1 84 ? 3.305 -9.849 1.989 1.00 95.06 84 HIS A O 1
ATOM 648 N N . LEU A 1 85 ? 1.847 -8.561 0.883 1.00 96.56 85 LEU A N 1
ATOM 649 C CA . LEU A 1 85 ? 1.501 -9.492 -0.181 1.00 96.56 85 LEU A CA 1
ATOM 650 C C . LEU A 1 85 ? 2.066 -8.988 -1.509 1.00 96.56 85 LEU A C 1
ATOM 652 O O . LEU A 1 85 ? 1.820 -7.847 -1.901 1.00 96.56 85 LEU A O 1
ATOM 656 N N . ALA A 1 86 ? 2.764 -9.860 -2.227 1.00 97.25 86 ALA A N 1
ATOM 657 C CA . ALA A 1 86 ? 3.112 -9.659 -3.624 1.00 97.25 86 ALA A CA 1
ATOM 658 C C . ALA A 1 86 ? 1.847 -9.742 -4.489 1.00 97.25 86 ALA A C 1
ATOM 660 O O . ALA A 1 86 ? 1.066 -10.688 -4.362 1.00 97.25 86 ALA A O 1
ATOM 661 N N . VAL A 1 87 ? 1.654 -8.769 -5.378 1.00 97.56 87 VAL A N 1
ATOM 662 C CA . VAL A 1 87 ? 0.527 -8.691 -6.314 1.00 97.56 87 VAL A CA 1
ATOM 663 C C . VAL A 1 87 ? 0.997 -9.157 -7.684 1.00 97.56 87 VAL A C 1
ATOM 665 O O . VAL A 1 87 ? 1.947 -8.601 -8.231 1.00 97.56 87 VAL A O 1
ATOM 668 N N . ARG A 1 88 ? 0.327 -10.151 -8.265 1.00 96.38 88 ARG A N 1
ATOM 669 C CA . ARG A 1 88 ? 0.593 -10.633 -9.628 1.00 96.38 88 ARG A CA 1
ATOM 670 C C . ARG A 1 88 ? -0.696 -10.701 -10.432 1.00 96.38 88 ARG A C 1
ATOM 672 O O . ARG A 1 88 ? -1.780 -10.837 -9.859 1.00 96.38 88 ARG A O 1
ATOM 679 N N . ALA A 1 89 ? -0.578 -10.625 -11.753 1.00 94.31 89 ALA A N 1
ATOM 680 C CA . ALA A 1 89 ? -1.695 -10.902 -12.644 1.00 94.31 89 ALA A CA 1
ATOM 681 C C . ALA A 1 89 ? -2.155 -12.356 -12.465 1.00 94.31 89 ALA A C 1
ATOM 683 O O . ALA A 1 89 ? -1.344 -13.273 -12.336 1.00 94.31 89 ALA A O 1
ATOM 684 N N . ARG A 1 90 ? -3.467 -12.575 -12.463 1.00 89.12 90 ARG A N 1
ATOM 685 C CA . ARG A 1 90 ? -4.039 -13.912 -12.542 1.00 89.12 90 ARG A CA 1
ATOM 686 C C . ARG A 1 90 ? -3.965 -14.375 -13.987 1.00 89.12 90 ARG A C 1
ATOM 688 O O . ARG A 1 90 ? -4.519 -13.723 -14.870 1.00 89.12 90 ARG A O 1
ATOM 695 N N . GLU A 1 91 ? -3.346 -15.527 -14.209 1.00 78.56 91 GLU A N 1
ATOM 696 C CA . GLU A 1 91 ? -3.452 -16.217 -15.489 1.00 78.56 91 GLU A CA 1
ATOM 697 C C . GLU A 1 91 ? -4.931 -16.509 -15.751 1.00 78.56 91 GLU A C 1
ATOM 699 O O . GLU A 1 91 ? -5.590 -17.233 -14.990 1.00 78.56 91 GLU A O 1
ATOM 704 N N . ARG A 1 92 ? -5.480 -15.914 -16.815 1.00 63.66 92 ARG A N 1
ATOM 705 C CA . ARG A 1 92 ? -6.741 -16.398 -17.363 1.00 63.66 92 ARG A CA 1
ATOM 706 C C . ARG A 1 92 ? -6.433 -17.801 -17.865 1.00 63.66 92 ARG A C 1
ATOM 708 O O . ARG A 1 92 ? -5.668 -17.961 -18.805 1.00 63.66 92 ARG A O 1
ATOM 715 N N . HIS A 1 93 ? -6.979 -18.817 -17.204 1.00 48.94 93 HIS A N 1
ATOM 716 C CA . HIS A 1 93 ? -7.164 -20.073 -17.909 1.00 48.94 93 HIS A CA 1
ATOM 717 C C . HIS A 1 93 ? -8.144 -19.741 -19.024 1.00 48.94 93 HIS A C 1
ATOM 719 O O . HIS A 1 93 ? -9.286 -19.378 -18.726 1.00 48.94 93 HIS A O 1
ATOM 725 N N . ASP A 1 94 ? -7.673 -19.773 -20.269 1.00 40.56 94 ASP A N 1
ATOM 726 C CA . ASP A 1 94 ? -8.559 -19.780 -21.419 1.00 40.56 94 ASP A CA 1
ATOM 727 C C . ASP A 1 94 ? -9.630 -20.834 -21.140 1.00 40.56 94 ASP A C 1
ATOM 729 O O . ASP A 1 94 ? -9.335 -22.007 -20.886 1.00 40.56 94 ASP A O 1
ATOM 733 N N . ALA A 1 95 ? -10.890 -20.400 -21.117 1.00 40.09 95 ALA A N 1
ATOM 734 C CA . ALA A 1 95 ? -11.959 -21.344 -21.369 1.00 40.09 95 ALA A CA 1
ATOM 735 C C . ALA A 1 95 ? -11.608 -22.015 -22.707 1.00 40.09 95 ALA A C 1
ATOM 737 O O . ALA A 1 95 ? -11.165 -21.300 -23.614 1.00 40.09 95 ALA A O 1
ATOM 738 N N . PRO A 1 96 ? -11.748 -23.350 -22.841 1.00 36.09 96 PRO A N 1
ATOM 739 C CA . PRO A 1 96 ? -11.540 -23.987 -24.134 1.00 36.09 96 PRO A CA 1
ATOM 740 C C . PRO A 1 96 ? -12.337 -23.195 -25.177 1.00 36.09 96 PRO A C 1
ATOM 742 O O . PRO A 1 96 ? -13.444 -22.747 -24.838 1.00 36.09 96 PRO A O 1
ATOM 745 N N . PRO A 1 97 ? -11.780 -22.957 -26.382 1.00 37.44 97 PRO A N 1
ATOM 746 C CA . PRO A 1 97 ? -12.491 -22.234 -27.421 1.00 37.44 97 PRO A CA 1
ATOM 747 C C . PRO A 1 97 ? -13.894 -22.819 -27.491 1.00 37.44 97 PRO A C 1
ATOM 749 O O . PRO A 1 97 ? -14.046 -24.038 -27.584 1.00 37.44 97 PRO A O 1
ATOM 752 N N . LEU A 1 98 ? -14.915 -21.974 -27.341 1.00 42.69 98 LEU A N 1
ATOM 753 C CA . LEU A 1 98 ? -16.268 -22.402 -27.645 1.00 42.69 98 LEU A CA 1
ATOM 754 C C . LEU A 1 98 ? -16.211 -22.857 -29.100 1.00 42.69 98 LEU A C 1
ATOM 756 O O . LEU A 1 98 ? -16.027 -22.030 -29.994 1.00 42.69 98 LEU A O 1
ATOM 760 N N . GLU A 1 99 ? -16.266 -24.174 -29.301 1.00 36.38 99 GLU A N 1
ATOM 761 C CA . GLU A 1 99 ? -16.368 -24.795 -30.614 1.00 36.38 99 GLU A CA 1
ATOM 762 C C . GLU A 1 99 ? -17.402 -24.005 -31.431 1.00 36.38 99 GLU A C 1
ATOM 764 O O . GLU A 1 99 ? -18.460 -23.657 -30.888 1.00 36.38 99 GLU A O 1
ATOM 769 N N . PRO A 1 100 ? -17.121 -23.671 -32.701 1.00 40.81 100 PRO A N 1
ATOM 770 C CA . PRO A 1 100 ? -17.986 -22.828 -33.511 1.00 40.81 100 PRO A CA 1
ATOM 771 C C . PRO A 1 100 ? -19.261 -23.590 -33.903 1.00 40.81 100 PRO A C 1
ATOM 773 O O . PRO A 1 100 ? -19.442 -23.998 -35.044 1.00 40.81 100 PRO A O 1
ATOM 776 N N . HIS A 1 101 ? -20.185 -23.763 -32.961 1.00 42.97 101 HIS A N 1
ATOM 777 C CA . HIS A 1 101 ? -21.540 -24.221 -33.219 1.00 42.97 101 HIS A CA 1
ATOM 778 C C . HIS A 1 101 ? -22.505 -23.062 -32.951 1.00 42.97 101 HIS A C 1
ATOM 780 O O . HIS A 1 101 ? -22.680 -22.617 -31.818 1.00 42.97 101 HIS A O 1
ATOM 786 N N . HIS A 1 102 ? -23.129 -22.610 -34.045 1.00 44.19 102 HIS A N 1
ATOM 787 C CA . HIS A 1 102 ? -24.124 -21.534 -34.185 1.00 44.19 102 HIS A CA 1
ATOM 788 C C . HIS A 1 102 ? -23.608 -20.154 -34.628 1.00 44.19 102 HIS A C 1
ATOM 790 O O . HIS A 1 102 ? -24.071 -19.114 -34.162 1.00 44.19 102 HIS A O 1
ATOM 796 N N . ALA A 1 103 ? -22.753 -20.132 -35.652 1.00 36.84 103 ALA A N 1
ATOM 797 C CA . ALA A 1 103 ? -22.676 -19.005 -36.581 1.00 36.84 103 ALA A CA 1
ATOM 798 C C . ALA A 1 103 ? -23.709 -19.186 -37.711 1.00 36.84 103 ALA A C 1
ATOM 800 O O . ALA A 1 103 ? -23.334 -19.506 -38.829 1.00 36.84 103 ALA A O 1
ATOM 801 N N . GLN A 1 104 ? -25.010 -19.056 -37.410 1.00 39.12 104 GLN A N 1
ATOM 802 C CA . GLN A 1 104 ? -26.081 -18.884 -38.415 1.00 39.12 104 GLN A CA 1
ATOM 803 C C . GLN A 1 104 ? -27.433 -18.563 -37.740 1.00 39.12 104 GLN A C 1
ATOM 805 O O . GLN A 1 104 ? -28.370 -19.349 -37.784 1.00 39.12 104 GLN A O 1
ATOM 810 N N . ALA A 1 105 ? -27.543 -17.415 -37.058 1.00 37.97 105 ALA A N 1
ATOM 811 C CA . ALA A 1 105 ? -28.858 -16.882 -36.646 1.00 37.97 105 ALA A CA 1
ATOM 812 C C . ALA A 1 105 ? -28.887 -15.370 -36.331 1.00 37.97 105 ALA A C 1
ATOM 814 O O . ALA A 1 105 ? -29.802 -14.908 -35.653 1.00 37.97 105 ALA A O 1
ATOM 815 N N . ARG A 1 106 ? -27.894 -14.572 -36.757 1.00 40.59 106 ARG A N 1
ATOM 816 C CA . ARG A 1 106 ? -27.850 -13.128 -36.427 1.00 40.59 106 ARG A CA 1
ATOM 817 C C . ARG A 1 106 ? -27.574 -12.204 -37.610 1.00 40.59 106 ARG A C 1
ATOM 819 O O . ARG A 1 106 ? -27.131 -11.078 -37.428 1.00 40.59 106 ARG A O 1
ATOM 826 N N . GLU A 1 107 ? -27.929 -12.632 -38.814 1.00 37.06 107 GLU A N 1
ATOM 827 C CA . GLU A 1 107 ? -28.169 -11.701 -39.916 1.00 37.06 107 GLU A CA 1
ATOM 828 C C . GLU A 1 107 ? -29.670 -11.428 -39.988 1.00 37.06 107 GLU A C 1
ATOM 830 O O . GLU A 1 107 ? -30.414 -12.272 -40.480 1.00 37.06 107 GLU A O 1
ATOM 835 N N . ARG A 1 108 ? -30.093 -10.279 -39.434 1.00 41.94 108 ARG A N 1
ATOM 836 C CA . ARG A 1 108 ? -31.315 -9.485 -39.731 1.00 41.94 108 ARG A CA 1
ATOM 837 C C . ARG A 1 108 ? -31.813 -8.766 -38.473 1.00 41.94 108 ARG A C 1
ATOM 839 O O . ARG A 1 108 ? -32.840 -9.122 -37.912 1.00 41.94 108 ARG A O 1
ATOM 846 N N . HIS A 1 109 ? -31.067 -7.758 -38.040 1.00 37.69 109 HIS A N 1
ATOM 847 C CA . HIS A 1 109 ? -31.534 -6.504 -37.424 1.00 37.69 109 HIS A CA 1
ATOM 848 C C . HIS A 1 109 ? -30.247 -5.739 -37.110 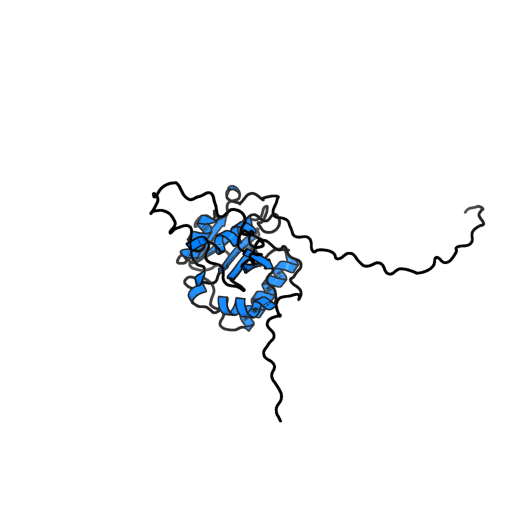1.00 37.69 109 HIS A C 1
ATOM 850 O O . HIS A 1 109 ? -29.469 -6.133 -36.256 1.00 37.69 109 HIS A O 1
ATOM 856 N N . GLY A 1 110 ? -29.861 -4.767 -37.921 1.00 31.77 110 GLY A N 1
ATOM 857 C CA . GLY A 1 110 ? -30.520 -3.471 -37.879 1.00 31.77 110 GLY A CA 1
ATOM 858 C C . GLY A 1 110 ? -29.555 -2.511 -37.193 1.00 31.77 110 GLY A C 1
ATOM 859 O O . GLY A 1 110 ? -29.539 -2.370 -35.980 1.00 31.77 110 GLY A O 1
ATOM 860 N N . MET A 1 111 ? -28.701 -1.921 -38.018 1.00 40.34 111 MET A N 1
ATOM 861 C CA . MET A 1 111 ? -27.770 -0.834 -37.746 1.00 40.34 111 MET A CA 1
ATOM 862 C C . MET A 1 111 ? -28.327 0.228 -36.776 1.00 40.34 111 MET A C 1
ATOM 864 O O . MET A 1 111 ? -29.130 1.062 -37.186 1.00 40.34 111 MET A O 1
ATOM 868 N N . ARG A 1 112 ? -27.877 0.227 -35.509 1.00 41.69 112 ARG A N 1
ATOM 869 C CA . ARG A 1 112 ? -27.818 1.413 -34.626 1.00 41.69 112 ARG A CA 1
ATOM 870 C C . ARG A 1 112 ? -27.122 1.099 -33.294 1.00 41.69 112 ARG A C 1
ATOM 872 O O . ARG A 1 112 ? -27.730 0.485 -32.430 1.00 41.69 112 ARG A O 1
ATOM 879 N N . ALA A 1 113 ? -25.876 1.553 -33.145 1.00 33.97 113 ALA A N 1
ATOM 880 C CA . ALA A 1 113 ? -25.279 2.074 -31.903 1.00 33.97 113 ALA A CA 1
ATOM 881 C C . ALA A 1 113 ? -23.765 2.272 -32.110 1.00 33.97 113 ALA A C 1
ATOM 883 O O . ALA A 1 113 ? -22.948 1.474 -31.665 1.00 33.97 113 ALA A O 1
ATOM 884 N N . LEU A 1 114 ? -23.380 3.345 -32.803 1.00 44.66 114 LEU A N 1
ATOM 885 C CA . LEU A 1 114 ? -22.052 3.931 -32.628 1.00 44.66 114 LEU A CA 1
ATOM 886 C C . LEU A 1 114 ? -22.197 5.008 -31.560 1.00 44.66 114 LEU A C 1
ATOM 888 O O . LEU A 1 114 ? -22.645 6.101 -31.883 1.00 44.66 114 LEU A O 1
ATOM 892 N N . GLN A 1 115 ? -21.901 4.646 -30.310 1.00 41.69 115 GLN A N 1
ATOM 893 C CA . GLN A 1 115 ? -21.396 5.497 -29.220 1.00 41.69 115 GLN A CA 1
ATOM 894 C C . GLN A 1 115 ? -21.638 4.786 -27.885 1.00 41.69 115 GLN A C 1
ATOM 896 O O . GLN A 1 115 ? -22.729 4.838 -27.325 1.00 41.69 115 GLN A O 1
ATOM 901 N N . GLY A 1 116 ? -20.594 4.133 -27.378 1.00 39.97 116 GLY A N 1
ATOM 902 C CA . GLY A 1 116 ? -20.566 3.596 -26.021 1.00 39.97 116 GLY A CA 1
ATOM 903 C C . GLY A 1 116 ? -19.696 2.355 -25.914 1.00 39.97 116 GLY A C 1
ATOM 904 O O . GLY A 1 116 ? -20.240 1.265 -25.951 1.00 39.97 116 GLY A O 1
ATOM 905 N N . SER A 1 117 ? -18.373 2.523 -25.801 1.00 37.62 117 SER A N 1
ATOM 906 C CA . SER A 1 117 ? -17.474 1.491 -25.234 1.00 37.62 117 SER A CA 1
ATOM 907 C C . SER A 1 117 ? -16.001 1.916 -25.081 1.00 37.62 117 SER A C 1
ATOM 909 O O . SER A 1 117 ? -15.169 1.085 -24.740 1.00 37.62 117 SER A O 1
ATOM 911 N N . ALA A 1 118 ? -15.630 3.198 -25.219 1.00 38.50 118 ALA A N 1
ATOM 912 C CA . ALA A 1 118 ? -14.254 3.627 -24.902 1.00 38.50 118 ALA A CA 1
ATOM 913 C C . ALA A 1 118 ? -13.897 3.464 -23.402 1.00 38.50 118 ALA A C 1
ATOM 915 O O . ALA A 1 118 ? -12.729 3.515 -23.028 1.00 38.50 118 ALA A O 1
ATOM 916 N N . GLY A 1 119 ? -14.901 3.261 -22.536 1.00 32.03 119 GLY A N 1
ATOM 917 C CA . GLY A 1 119 ? -14.719 3.014 -21.102 1.00 32.03 119 GLY A CA 1
ATOM 918 C C . GLY A 1 119 ? -14.569 1.540 -20.706 1.00 32.03 119 GLY A C 1
ATOM 919 O O . GLY A 1 119 ? -14.078 1.274 -19.615 1.00 32.03 119 GLY A O 1
ATOM 920 N N . GLU A 1 120 ? -14.958 0.589 -21.563 1.00 34.25 120 GLU A N 1
ATOM 921 C CA . GLU A 1 120 ? -14.923 -0.852 -21.245 1.00 34.25 120 GLU A CA 1
ATOM 922 C C . GLU A 1 120 ? -13.653 -1.544 -21.771 1.00 34.25 120 GLU A C 1
ATOM 924 O O . GLU A 1 120 ? -13.160 -2.484 -21.150 1.00 34.25 120 GLU A O 1
ATOM 929 N N . GLU A 1 121 ? -13.045 -1.042 -22.851 1.00 32.53 121 GLU A N 1
ATOM 930 C CA . GLU A 1 121 ? -11.819 -1.629 -23.420 1.00 32.53 121 GLU A CA 1
ATOM 931 C C . GLU A 1 121 ? -10.569 -1.398 -22.547 1.00 32.53 121 GLU A C 1
ATOM 933 O O . GLU A 1 121 ? -9.662 -2.234 -22.518 1.00 32.53 121 GLU A O 1
ATOM 938 N N . ALA A 1 122 ? -10.528 -0.320 -21.755 1.00 40.38 122 ALA A N 1
ATOM 939 C CA . ALA A 1 122 ? -9.396 -0.030 -20.868 1.00 40.38 122 ALA A CA 1
ATOM 940 C C . ALA A 1 122 ? -9.296 -0.996 -19.667 1.00 40.38 122 ALA A C 1
ATOM 942 O O . ALA A 1 122 ? -8.197 -1.241 -19.159 1.00 40.38 122 ALA A O 1
ATOM 943 N N . ASP A 1 123 ? -10.420 -1.578 -19.231 1.00 43.47 123 ASP A N 1
ATOM 944 C CA . ASP A 1 123 ? -10.462 -2.539 -18.118 1.00 43.47 123 ASP A CA 1
ATOM 945 C C . ASP A 1 123 ? -10.099 -3.972 -18.566 1.00 43.47 123 ASP A C 1
ATOM 947 O O . ASP A 1 123 ? -9.737 -4.826 -17.748 1.00 43.47 123 ASP A O 1
ATOM 951 N N . ALA A 1 124 ? -10.127 -4.216 -19.884 1.00 47.19 124 ALA A N 1
ATOM 952 C CA . ALA A 1 124 ? -9.847 -5.504 -20.514 1.00 47.19 124 ALA A CA 1
ATOM 953 C C . ALA A 1 124 ? -8.382 -5.703 -20.934 1.00 47.19 124 ALA A C 1
ATOM 955 O O . ALA A 1 124 ? -7.982 -6.848 -21.162 1.00 47.19 124 ALA A O 1
ATOM 956 N N . ALA A 1 125 ? -7.570 -4.640 -21.017 1.00 61.66 125 ALA A N 1
ATOM 957 C CA . ALA A 1 125 ? -6.152 -4.784 -21.336 1.00 61.66 125 ALA A CA 1
ATOM 958 C C . ALA A 1 125 ? -5.500 -5.756 -20.339 1.00 61.66 125 ALA A C 1
ATOM 960 O O . ALA A 1 125 ? -5.605 -5.576 -19.121 1.00 61.66 125 ALA A O 1
ATOM 961 N N . ALA A 1 126 ? -4.848 -6.803 -20.847 1.00 81.38 126 ALA A N 1
ATOM 962 C CA . ALA A 1 126 ? -4.200 -7.802 -20.009 1.00 81.38 126 ALA A CA 1
ATOM 963 C C . ALA A 1 126 ? -3.217 -7.124 -19.038 1.00 81.38 126 ALA A C 1
ATOM 965 O O . ALA A 1 126 ? -2.560 -6.127 -19.364 1.00 81.38 126 ALA A O 1
ATOM 966 N N . LEU A 1 127 ? -3.166 -7.616 -17.802 1.00 89.44 127 LEU A N 1
ATOM 967 C CA . LEU A 1 127 ? -2.136 -7.194 -16.860 1.00 89.44 127 LEU A CA 1
ATOM 968 C C . LEU A 1 127 ? -0.818 -7.873 -17.260 1.00 89.44 127 LEU A C 1
ATOM 970 O O . LEU A 1 127 ? -0.859 -9.032 -17.680 1.00 89.44 127 LEU A O 1
ATOM 974 N N . PRO A 1 128 ? 0.328 -7.176 -17.163 1.00 89.44 128 PRO A N 1
ATOM 975 C CA . PRO A 1 128 ? 1.603 -7.773 -17.528 1.00 89.44 128 PRO A CA 1
ATOM 976 C C . PRO A 1 128 ? 1.911 -8.982 -16.629 1.00 89.44 128 PRO A C 1
ATOM 978 O O . PRO A 1 128 ? 1.455 -9.034 -15.481 1.00 89.44 128 PRO A O 1
ATOM 981 N N . PRO A 1 129 ? 2.660 -9.978 -17.129 1.00 87.88 129 PRO A N 1
ATOM 982 C CA . PRO A 1 129 ? 3.112 -11.078 -16.292 1.00 87.88 129 PRO A CA 1
ATOM 983 C C . PRO A 1 129 ? 4.095 -10.575 -15.225 1.00 87.88 129 PRO A C 1
ATOM 985 O O . PRO A 1 129 ? 4.740 -9.540 -15.384 1.00 87.88 129 PRO A O 1
ATOM 988 N N . GLY A 1 130 ? 4.246 -11.346 -14.148 1.00 90.12 130 GLY A N 1
ATOM 989 C CA . GLY A 1 130 ? 5.187 -11.037 -13.070 1.00 90.12 130 GLY A CA 1
ATOM 990 C C . GLY A 1 130 ? 4.603 -10.173 -11.950 1.00 90.12 130 GLY A C 1
ATOM 991 O O . GLY A 1 130 ? 3.389 -10.142 -11.723 1.00 90.12 130 GLY A O 1
ATOM 992 N N . LEU A 1 131 ? 5.499 -9.545 -11.184 1.00 94.88 131 LEU A N 1
ATOM 993 C CA . LEU A 1 131 ? 5.151 -8.720 -10.030 1.00 94.88 131 LEU A CA 1
ATOM 994 C C . LEU A 1 131 ? 4.598 -7.368 -10.494 1.00 94.88 131 LEU A C 1
ATOM 996 O O . LEU A 1 131 ? 5.289 -6.594 -11.142 1.00 94.88 131 LEU A O 1
ATOM 1000 N N . LEU A 1 132 ? 3.362 -7.078 -10.103 1.00 96.06 132 LEU A N 1
ATOM 1001 C CA . LEU A 1 132 ? 2.685 -5.803 -10.352 1.00 96.06 132 LEU A CA 1
ATOM 1002 C C . LEU A 1 132 ? 2.894 -4.802 -9.212 1.00 96.06 132 LEU A C 1
ATOM 1004 O O . LEU A 1 132 ? 2.658 -3.605 -9.368 1.00 96.06 132 LEU A O 1
ATOM 1008 N N . GLY A 1 133 ? 3.276 -5.306 -8.041 1.00 96.38 133 GLY A N 1
ATOM 1009 C CA . GLY A 1 133 ? 3.570 -4.514 -6.861 1.00 96.38 133 GLY A CA 1
ATOM 1010 C C . GLY A 1 133 ? 3.375 -5.286 -5.569 1.00 96.38 133 GLY A C 1
ATOM 1011 O O . GLY A 1 133 ? 3.355 -6.516 -5.548 1.00 96.38 133 GLY A O 1
ATOM 1012 N N . VAL A 1 134 ? 3.219 -4.546 -4.481 1.00 97.31 134 VAL A N 1
ATOM 1013 C CA . VAL A 1 134 ? 3.086 -5.065 -3.124 1.00 97.31 134 VAL A CA 1
ATOM 1014 C C . VAL A 1 134 ? 2.033 -4.268 -2.361 1.00 97.31 134 VAL A C 1
ATOM 1016 O O . VAL A 1 134 ? 1.977 -3.042 -2.443 1.00 97.31 134 VAL A O 1
ATOM 1019 N N . VAL A 1 135 ? 1.176 -4.968 -1.624 1.00 97.69 135 VAL A N 1
ATOM 1020 C CA . VAL A 1 135 ? 0.133 -4.368 -0.781 1.00 97.69 135 VAL A CA 1
ATOM 1021 C C . VAL A 1 135 ? 0.004 -5.131 0.528 1.00 97.69 135 VAL A C 1
ATOM 1023 O O . VAL A 1 135 ? 0.369 -6.298 0.586 1.00 97.69 135 VAL A O 1
ATOM 1026 N N . GLY A 1 136 ? -0.555 -4.542 1.577 1.00 95.44 136 GLY A N 1
ATOM 1027 C CA . GLY A 1 136 ? -0.836 -5.305 2.790 1.00 95.44 136 GLY A CA 1
ATOM 1028 C C . GLY A 1 136 ? -1.239 -4.460 3.981 1.00 95.44 136 GLY A C 1
ATOM 1029 O O . GLY A 1 136 ? -1.246 -3.232 3.916 1.00 95.44 136 GLY A O 1
ATOM 1030 N N . LEU A 1 137 ? -1.565 -5.157 5.069 1.00 94.12 137 LEU A N 1
ATOM 1031 C CA . LEU A 1 137 ? -1.699 -4.576 6.399 1.00 94.12 137 LEU A CA 1
ATOM 1032 C C . LEU A 1 137 ? -0.592 -5.148 7.284 1.00 94.12 137 LEU A C 1
ATOM 1034 O O . LEU A 1 137 ? -0.488 -6.367 7.425 1.00 94.12 137 LEU A O 1
ATOM 1038 N N . ALA A 1 138 ? 0.217 -4.276 7.875 1.00 89.62 138 ALA A N 1
ATOM 1039 C CA . ALA A 1 138 ? 1.269 -4.647 8.813 1.00 89.62 138 ALA A CA 1
ATOM 1040 C C . ALA A 1 138 ? 0.922 -4.142 10.222 1.00 89.62 138 ALA A C 1
ATOM 1042 O O . ALA A 1 138 ? 0.454 -3.010 10.355 1.00 89.62 138 ALA A O 1
ATOM 1043 N N . PRO A 1 139 ? 1.139 -4.937 11.283 1.00 88.06 139 PRO A N 1
ATOM 1044 C CA . PRO A 1 139 ? 0.991 -4.454 12.650 1.00 88.06 139 PRO A CA 1
ATOM 1045 C C . PRO A 1 139 ? 1.876 -3.235 12.913 1.00 88.06 139 PRO A C 1
ATOM 1047 O O . PRO A 1 139 ? 3.044 -3.208 12.528 1.00 88.06 139 PRO A O 1
ATOM 1050 N N . LEU A 1 140 ? 1.314 -2.236 13.584 1.00 88.06 140 LEU A N 1
ATOM 1051 C CA . LEU A 1 140 ? 2.002 -1.015 13.975 1.00 88.06 140 LEU A CA 1
ATOM 1052 C C . LEU A 1 140 ? 1.620 -0.673 15.413 1.00 88.06 140 LEU A C 1
ATOM 1054 O O . LEU A 1 140 ? 0.442 -0.523 15.720 1.00 88.06 140 LEU A O 1
ATOM 1058 N N . GLU A 1 141 ? 2.612 -0.513 16.279 1.00 85.50 141 GLU A N 1
ATOM 1059 C CA . GLU A 1 141 ? 2.408 0.001 17.634 1.00 85.50 141 GLU A CA 1
ATOM 1060 C C . GLU A 1 141 ? 2.577 1.524 17.617 1.00 85.50 141 GLU A C 1
ATOM 1062 O O . GLU A 1 141 ? 3.617 2.036 17.196 1.00 85.50 141 GLU A O 1
ATOM 1067 N N . ALA A 1 142 ? 1.559 2.260 18.059 1.00 81.81 142 ALA A N 1
ATOM 1068 C CA . ALA A 1 142 ? 1.604 3.716 18.172 1.00 81.81 142 ALA A CA 1
ATOM 1069 C C . ALA A 1 142 ? 0.824 4.169 19.409 1.00 81.81 142 ALA A C 1
ATOM 1071 O O . ALA A 1 142 ? -0.303 3.732 19.622 1.00 81.81 142 ALA A O 1
ATOM 1072 N N . GLU A 1 143 ? 1.425 5.036 20.231 1.00 80.25 143 GLU A N 1
ATOM 1073 C CA . GLU A 1 143 ? 0.806 5.564 21.463 1.00 80.25 143 GLU A CA 1
ATOM 1074 C C . GLU A 1 143 ? 0.256 4.464 22.399 1.00 80.25 143 GLU A C 1
ATOM 1076 O O . GLU A 1 143 ? -0.814 4.596 22.988 1.00 80.25 143 GLU A O 1
ATOM 1081 N N . GLY A 1 144 ? 0.965 3.333 22.504 1.00 79.50 144 GLY A N 1
ATOM 1082 C CA . GLY A 1 144 ? 0.541 2.190 23.327 1.00 79.50 144 GLY A CA 1
ATOM 1083 C C . GLY A 1 144 ? -0.677 1.432 22.785 1.00 79.50 144 GLY A C 1
ATOM 1084 O O . GLY A 1 144 ? -1.256 0.615 23.500 1.00 79.50 144 GLY A O 1
ATOM 1085 N N . ARG A 1 145 ? -1.082 1.698 21.537 1.00 81.50 145 ARG A N 1
ATOM 1086 C CA . ARG A 1 145 ? -2.174 1.018 20.840 1.00 81.50 145 ARG A CA 1
ATOM 1087 C C . ARG A 1 145 ? -1.634 0.207 19.669 1.00 81.50 145 ARG A C 1
ATOM 1089 O O . ARG A 1 145 ? -0.823 0.693 18.878 1.00 81.50 145 ARG A O 1
ATOM 1096 N N . ARG A 1 146 ? -2.203 -0.985 19.502 1.00 85.12 146 ARG A N 1
ATOM 1097 C CA . ARG A 1 146 ? -1.967 -1.841 18.343 1.00 85.12 146 ARG A CA 1
ATOM 1098 C C . ARG A 1 146 ? -2.884 -1.435 17.192 1.00 85.12 146 ARG A C 1
ATOM 1100 O O . ARG A 1 146 ? -4.109 -1.492 17.307 1.00 85.12 146 ARG A O 1
ATOM 1107 N N . LEU A 1 147 ? -2.275 -1.021 16.091 1.00 90.31 147 LEU A N 1
ATOM 1108 C CA . LEU A 1 147 ? -2.917 -0.596 14.851 1.00 90.31 147 LEU A CA 1
ATOM 1109 C C . LEU A 1 147 ? -2.493 -1.515 13.701 1.00 90.31 147 LEU A C 1
ATOM 1111 O O . LEU A 1 147 ? -1.538 -2.289 13.806 1.00 90.31 147 LEU A O 1
ATOM 1115 N N . LEU A 1 148 ? -3.178 -1.386 12.569 1.00 92.25 148 LEU A N 1
ATOM 1116 C CA . LEU A 1 148 ? -2.763 -1.968 11.299 1.00 92.25 148 LEU A CA 1
ATOM 1117 C C . LEU A 1 148 ? -2.402 -0.851 10.323 1.00 92.25 148 LEU A C 1
ATOM 1119 O O . LEU A 1 148 ? -3.248 -0.047 9.941 1.00 92.25 148 LEU A O 1
ATOM 1123 N N . SER A 1 149 ? -1.145 -0.808 9.900 1.00 93.38 149 SER A N 1
ATOM 1124 C CA . SER A 1 149 ? -0.678 0.098 8.859 1.00 93.38 149 SER A CA 1
ATOM 1125 C C . SER A 1 149 ? -0.947 -0.505 7.486 1.00 93.38 149 SER A C 1
ATOM 1127 O O . SER A 1 149 ? -0.410 -1.557 7.138 1.00 93.38 149 SER 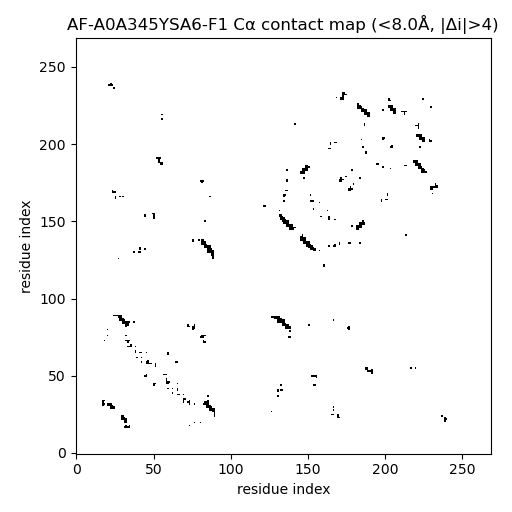A O 1
ATOM 1129 N N . ALA A 1 150 ? -1.795 0.160 6.712 1.00 95.81 150 ALA A N 1
ATOM 1130 C CA . ALA A 1 150 ? -2.032 -0.144 5.319 1.00 95.81 150 ALA A CA 1
ATOM 1131 C C . ALA A 1 150 ? -0.888 0.385 4.454 1.00 95.81 150 ALA A C 1
ATOM 1133 O O . ALA A 1 150 ? -0.480 1.542 4.567 1.00 95.81 150 ALA A O 1
ATOM 1134 N N . TYR A 1 151 ? -0.408 -0.480 3.569 1.00 95.12 151 TYR A N 1
ATOM 1135 C CA . TYR A 1 151 ? 0.679 -0.201 2.650 1.00 95.12 151 TYR A CA 1
ATOM 1136 C C . TYR A 1 151 ? 0.304 -0.647 1.239 1.00 95.12 151 TYR A C 1
ATOM 1138 O O . TYR A 1 151 ? -0.283 -1.714 1.044 1.00 95.12 151 TYR A O 1
ATOM 1146 N N . TRP A 1 152 ? 0.673 0.159 0.247 1.00 95.62 152 TRP A N 1
ATOM 1147 C CA . TRP A 1 152 ? 0.578 -0.187 -1.164 1.00 95.62 152 TRP A CA 1
ATOM 1148 C C . TRP A 1 152 ? 1.691 0.498 -1.951 1.00 95.62 152 TRP A C 1
ATOM 1150 O O . TRP A 1 152 ? 1.958 1.684 -1.777 1.00 95.62 152 TRP A O 1
ATOM 1160 N N . ARG A 1 153 ? 2.300 -0.247 -2.870 1.00 94.44 153 ARG A N 1
ATOM 1161 C CA . ARG A 1 153 ? 3.203 0.274 -3.895 1.00 94.44 153 ARG A CA 1
ATOM 1162 C C . ARG A 1 153 ? 3.062 -0.584 -5.141 1.00 94.44 153 ARG A C 1
ATOM 1164 O O . ARG A 1 153 ? 3.211 -1.801 -5.073 1.00 94.44 153 ARG A O 1
ATOM 1171 N N . LEU A 1 154 ? 2.699 0.034 -6.255 1.00 94.12 154 LEU A N 1
ATOM 1172 C CA . LEU A 1 154 ? 2.420 -0.642 -7.521 1.00 94.12 154 LEU A CA 1
ATOM 1173 C C . LEU A 1 154 ? 3.335 -0.071 -8.598 1.00 94.12 154 LEU A C 1
ATOM 1175 O O . LEU A 1 154 ? 3.772 1.073 -8.475 1.00 94.12 154 LEU A O 1
ATOM 1179 N N . ASP A 1 155 ? 3.579 -0.852 -9.649 1.00 92.31 155 ASP A N 1
ATOM 1180 C CA . ASP A 1 155 ? 4.236 -0.353 -10.855 1.00 92.31 155 ASP A CA 1
ATOM 1181 C C . ASP A 1 155 ? 3.509 0.923 -11.341 1.00 92.31 155 ASP A C 1
ATOM 1183 O O . ASP A 1 155 ? 2.288 0.884 -11.561 1.00 92.31 155 ASP A O 1
ATOM 1187 N N . PRO A 1 156 ? 4.220 2.057 -11.498 1.00 89.19 156 PRO A N 1
ATOM 1188 C CA . PRO A 1 156 ? 3.639 3.320 -11.942 1.00 89.19 156 PRO A CA 1
ATOM 1189 C C . PRO A 1 156 ? 2.825 3.209 -13.237 1.00 89.19 156 PRO A C 1
ATOM 1191 O O . PRO A 1 156 ? 1.816 3.907 -13.375 1.00 89.19 156 PRO A O 1
ATOM 1194 N N . ALA A 1 157 ? 3.191 2.297 -14.147 1.00 89.81 157 ALA A N 1
ATOM 1195 C CA . ALA A 1 157 ? 2.472 2.037 -15.398 1.00 89.81 157 ALA A CA 1
ATOM 1196 C C . ALA A 1 157 ? 1.053 1.470 -15.190 1.00 89.81 157 ALA A C 1
ATOM 1198 O O . ALA A 1 157 ? 0.243 1.435 -16.118 1.00 89.81 157 ALA A O 1
ATOM 1199 N N . LEU A 1 158 ? 0.726 1.026 -13.973 1.00 90.50 158 LEU A N 1
ATOM 1200 C CA . LEU A 1 158 ? -0.585 0.491 -13.602 1.00 90.50 158 LEU A CA 1
ATOM 1201 C C . LEU A 1 158 ? -1.488 1.527 -12.920 1.00 90.50 158 LEU A C 1
ATOM 1203 O O . LEU A 1 158 ? -2.634 1.217 -12.565 1.00 90.50 158 LEU A O 1
ATOM 1207 N N . THR A 1 159 ? -1.006 2.759 -12.740 1.00 88.38 159 THR A N 1
ATOM 1208 C CA . THR A 1 159 ? -1.797 3.856 -12.173 1.00 88.38 159 THR A CA 1
ATOM 1209 C C . THR A 1 159 ? -3.058 4.087 -13.007 1.00 88.38 159 THR A C 1
ATOM 1211 O O . THR A 1 159 ? -3.032 4.066 -14.232 1.00 88.38 159 THR A O 1
ATOM 1214 N N . GLY A 1 160 ? -4.200 4.270 -12.341 1.00 88.12 160 GLY A N 1
ATOM 1215 C CA . GLY A 1 160 ? -5.487 4.486 -13.013 1.00 88.12 160 GLY A CA 1
ATOM 1216 C C . GLY A 1 160 ? -6.191 3.218 -13.514 1.00 88.12 160 GLY A C 1
ATOM 1217 O O . GLY A 1 160 ? -7.369 3.291 -13.839 1.00 88.12 160 GLY A O 1
ATOM 1218 N N . ARG A 1 161 ? -5.550 2.039 -13.479 1.00 92.38 161 ARG A N 1
ATOM 1219 C CA . ARG A 1 161 ? -6.144 0.760 -13.938 1.00 92.38 161 ARG A CA 1
ATOM 1220 C C . ARG A 1 161 ? -6.914 -0.015 -12.857 1.00 92.38 161 ARG A C 1
ATOM 1222 O O . ARG A 1 161 ? -7.275 -1.177 -13.030 1.00 92.38 161 ARG A O 1
ATOM 1229 N N . GLY A 1 162 ? -7.102 0.585 -11.682 1.00 93.88 162 GLY A N 1
ATOM 1230 C CA . GLY A 1 162 ? -7.836 -0.020 -10.563 1.00 93.88 162 GLY A CA 1
ATOM 1231 C C . GLY A 1 162 ? -7.129 -1.181 -9.843 1.00 93.88 162 GLY A C 1
ATOM 1232 O O . GLY A 1 162 ? -7.694 -1.713 -8.893 1.00 93.88 162 GLY A O 1
ATOM 1233 N N . VAL A 1 163 ? -5.900 -1.550 -10.229 1.00 95.12 163 VAL A N 1
ATOM 1234 C CA . VAL A 1 163 ? -5.149 -2.689 -9.655 1.00 95.12 163 VAL A CA 1
ATOM 1235 C C . VAL A 1 163 ? -4.948 -2.542 -8.145 1.00 95.12 163 VAL A C 1
ATOM 1237 O O . VAL A 1 163 ? -5.304 -3.439 -7.385 1.00 95.12 163 VAL A O 1
ATOM 1240 N N . ALA A 1 164 ? -4.444 -1.391 -7.691 1.00 95.69 164 ALA A N 1
ATOM 1241 C CA . ALA A 1 164 ? -4.208 -1.133 -6.269 1.00 95.69 164 ALA A CA 1
ATOM 1242 C C . ALA A 1 164 ? -5.501 -1.209 -5.438 1.00 95.69 164 ALA A C 1
ATOM 1244 O O . ALA A 1 164 ? -5.526 -1.766 -4.343 1.00 95.69 164 ALA A O 1
ATOM 1245 N N . GLN A 1 165 ? -6.594 -0.678 -5.991 1.00 95.94 165 GLN A N 1
ATOM 1246 C CA . GLN A 1 165 ? -7.906 -0.660 -5.351 1.00 95.94 165 GLN A CA 1
ATOM 1247 C C . GLN A 1 165 ? -8.506 -2.066 -5.255 1.00 95.94 165 GLN A C 1
ATOM 1249 O O . GLN A 1 165 ? -9.040 -2.438 -4.214 1.00 95.94 165 GLN A O 1
ATOM 1254 N N . GLU A 1 166 ? -8.405 -2.859 -6.322 1.00 96.00 166 GLU A N 1
ATOM 1255 C CA . GLU A 1 166 ? -8.812 -4.265 -6.340 1.00 96.00 166 GLU A CA 1
ATOM 1256 C C . GLU A 1 166 ? -8.026 -5.086 -5.307 1.00 96.00 166 GLU A C 1
ATOM 1258 O O . GLU A 1 166 ? -8.629 -5.788 -4.493 1.00 96.00 166 GLU A O 1
ATOM 1263 N N . ALA A 1 167 ? -6.699 -4.930 -5.286 1.00 97.00 167 ALA A N 1
ATOM 1264 C CA . ALA A 1 167 ? -5.806 -5.624 -4.365 1.00 97.00 167 ALA A CA 1
ATOM 1265 C C . ALA A 1 167 ? -6.109 -5.274 -2.897 1.00 97.00 167 ALA A C 1
ATOM 1267 O O . ALA A 1 167 ? -6.381 -6.163 -2.090 1.00 97.00 167 ALA A O 1
ATOM 1268 N N . MET A 1 168 ? -6.143 -3.982 -2.549 1.00 96.81 168 MET A N 1
ATOM 1269 C CA . MET A 1 168 ? -6.388 -3.545 -1.170 1.00 96.81 168 MET A CA 1
ATOM 1270 C C . MET A 1 168 ? -7.791 -3.889 -0.673 1.00 96.81 168 MET A C 1
ATOM 1272 O O . MET A 1 168 ? -7.936 -4.287 0.480 1.00 96.81 168 MET A O 1
ATOM 1276 N N . ARG A 1 169 ? -8.828 -3.820 -1.521 1.00 95.50 169 ARG A N 1
ATOM 1277 C CA . ARG A 1 169 ? -10.167 -4.290 -1.125 1.00 95.50 169 ARG A CA 1
ATOM 1278 C C . ARG A 1 169 ? -10.169 -5.769 -0.766 1.00 95.50 169 ARG A C 1
ATOM 1280 O O . ARG A 1 169 ? -10.840 -6.144 0.190 1.00 95.50 169 ARG A O 1
ATOM 1287 N N . ALA A 1 170 ? -9.442 -6.601 -1.513 1.00 94.81 170 ALA A N 1
ATOM 1288 C CA . ALA A 1 170 ? -9.347 -8.023 -1.208 1.00 94.81 170 ALA A CA 1
ATOM 1289 C C . ALA A 1 170 ? -8.667 -8.262 0.149 1.00 94.81 170 ALA A C 1
ATOM 1291 O O . ALA A 1 170 ? -9.150 -9.086 0.924 1.00 94.81 170 ALA A O 1
ATOM 1292 N N . VAL A 1 171 ? -7.609 -7.505 0.465 1.00 95.12 171 VAL A N 1
ATOM 1293 C CA . VAL A 1 171 ? -6.935 -7.559 1.775 1.00 95.12 171 VAL A CA 1
ATOM 1294 C C . VAL A 1 171 ? -7.874 -7.123 2.902 1.00 95.12 171 VAL A C 1
ATOM 1296 O O . VAL A 1 171 ? -8.055 -7.869 3.862 1.00 95.12 171 VAL A O 1
ATOM 1299 N N . LEU A 1 172 ? -8.515 -5.958 2.765 1.00 94.00 172 LEU A N 1
ATOM 1300 C CA . LEU A 1 172 ? -9.427 -5.397 3.769 1.00 94.00 172 LEU A CA 1
ATOM 1301 C C . LEU A 1 172 ? -10.657 -6.285 4.009 1.00 94.00 172 LEU A C 1
ATOM 1303 O O . LEU A 1 172 ? -11.118 -6.413 5.137 1.00 94.00 172 LEU A O 1
ATOM 1307 N N . ALA A 1 173 ? -11.176 -6.939 2.968 1.00 91.88 173 ALA A N 1
ATOM 1308 C CA . ALA A 1 173 ? -12.311 -7.851 3.091 1.00 91.88 173 ALA A CA 1
ATOM 1309 C C . ALA A 1 173 ? -11.932 -9.219 3.689 1.00 91.88 173 ALA A C 1
ATOM 1311 O O . ALA A 1 173 ? -12.822 -9.996 4.052 1.00 91.88 173 ALA A O 1
ATOM 1312 N N . HIS A 1 174 ? -10.642 -9.562 3.773 1.00 90.38 174 HIS A N 1
ATOM 1313 C CA . HIS A 1 174 ? -10.219 -10.896 4.185 1.00 90.38 174 HIS A CA 1
ATOM 1314 C C . HIS A 1 174 ? -10.359 -11.088 5.712 1.00 90.38 174 HIS A C 1
ATOM 1316 O O . HIS A 1 174 ? -9.723 -10.355 6.469 1.00 90.38 174 HIS A O 1
ATOM 1322 N N . PRO A 1 175 ? -11.077 -12.124 6.201 1.00 85.50 175 PRO A N 1
ATOM 1323 C CA . PRO A 1 175 ? -11.438 -12.285 7.624 1.00 85.50 175 PRO A CA 1
ATOM 1324 C C . PRO A 1 175 ? -10.289 -12.368 8.632 1.00 85.50 175 PRO A C 1
ATOM 1326 O O . PRO A 1 175 ? -10.513 -12.240 9.837 1.00 85.50 175 PRO A O 1
ATOM 1329 N N . ARG A 1 176 ? -9.085 -12.688 8.150 1.00 84.31 176 ARG A N 1
ATOM 1330 C CA . ARG A 1 176 ? -7.865 -12.778 8.967 1.00 84.31 176 ARG A CA 1
ATOM 1331 C C . ARG A 1 176 ? -6.885 -11.637 8.730 1.00 84.31 176 ARG A C 1
ATOM 1333 O O . ARG A 1 176 ? -6.041 -11.415 9.581 1.00 84.31 176 ARG A O 1
ATOM 1340 N N . LEU A 1 177 ? -6.955 -10.976 7.571 1.00 86.94 177 LEU A N 1
ATOM 1341 C CA . LEU A 1 177 ? -5.961 -9.961 7.206 1.00 86.94 177 LEU A CA 1
ATOM 1342 C C . LEU A 1 177 ? -6.490 -8.548 7.402 1.00 86.94 177 LEU A C 1
ATOM 1344 O O . LEU A 1 177 ? -5.712 -7.695 7.788 1.00 86.94 177 LEU A O 1
ATOM 1348 N N . GLY A 1 178 ? -7.783 -8.306 7.170 1.00 81.00 178 GLY A N 1
ATOM 1349 C CA . GLY A 1 178 ? -8.385 -6.971 7.186 1.00 81.00 178 GLY A CA 1
ATOM 1350 C C . GLY A 1 178 ? -8.490 -6.296 8.556 1.00 81.00 178 GLY A C 1
ATOM 1351 O O . GLY A 1 178 ? -9.013 -5.188 8.632 1.00 81.00 178 GLY A O 1
ATOM 1352 N N . GLY A 1 179 ? -8.011 -6.948 9.621 1.00 76.69 179 GLY A N 1
ATOM 1353 C CA . GLY A 1 179 ? -8.250 -6.543 11.006 1.00 76.69 179 GLY A CA 1
ATOM 1354 C C . GLY A 1 179 ? -9.696 -6.782 11.432 1.00 76.69 179 GLY A C 1
ATOM 1355 O O . GLY A 1 179 ? -10.615 -6.752 10.613 1.00 76.69 179 GLY A O 1
ATOM 1356 N N . ARG A 1 180 ? -9.912 -7.043 12.721 1.00 73.44 180 ARG A N 1
ATOM 1357 C CA . ARG A 1 180 ? -11.275 -7.132 13.277 1.00 73.44 180 ARG A CA 1
ATOM 1358 C C . ARG A 1 180 ? -11.558 -5.910 14.120 1.00 73.44 180 ARG A C 1
ATOM 1360 O O . ARG A 1 180 ? -12.390 -5.088 13.745 1.00 73.44 180 ARG A O 1
ATOM 1367 N N . ASP A 1 181 ? -10.755 -5.758 15.161 1.00 78.44 181 ASP A N 1
ATOM 1368 C CA . ASP A 1 181 ? -10.926 -4.735 16.188 1.00 78.44 181 ASP A CA 1
ATOM 1369 C C . ASP A 1 181 ? -9.827 -3.669 16.103 1.00 78.44 181 ASP A C 1
ATOM 1371 O O . ASP A 1 181 ? -10.001 -2.545 16.572 1.00 78.44 181 ASP A O 1
ATOM 1375 N N . GLU A 1 182 ? -8.704 -3.986 15.452 1.00 86.62 182 GLU A N 1
ATOM 1376 C CA . GLU A 1 182 ? -7.613 -3.044 15.245 1.00 86.62 182 GLU A CA 1
ATOM 1377 C C . GLU A 1 182 ? -8.031 -1.937 14.284 1.00 86.62 182 GLU A C 1
ATOM 1379 O O . GLU A 1 182 ? -8.658 -2.178 13.250 1.00 86.62 182 GLU A O 1
ATOM 1384 N N . GLU A 1 183 ? -7.652 -0.706 14.600 1.00 90.00 183 GLU A N 1
ATOM 1385 C CA . GLU A 1 183 ? -7.823 0.433 13.709 1.00 90.00 183 GLU A CA 1
ATOM 1386 C C . GLU A 1 183 ? -6.836 0.336 12.540 1.00 90.00 183 GLU A C 1
ATOM 1388 O O . GLU A 1 183 ? -5.646 0.080 12.733 1.00 90.00 183 GLU A O 1
ATOM 1393 N N . VAL A 1 184 ? -7.338 0.538 11.320 1.00 94.31 184 VAL A N 1
ATOM 1394 C CA . VAL A 1 184 ? -6.526 0.490 10.103 1.00 94.31 184 VAL A CA 1
ATOM 1395 C C . VAL A 1 184 ? -6.201 1.918 9.692 1.00 94.31 184 VAL A C 1
ATOM 1397 O O . VAL A 1 184 ? -7.103 2.739 9.514 1.00 94.31 184 VAL A O 1
ATOM 1400 N N . VAL A 1 185 ? -4.916 2.205 9.534 1.00 94.50 185 VAL A N 1
ATOM 1401 C CA . VAL A 1 185 ? -4.401 3.534 9.209 1.00 94.50 185 VAL A CA 1
ATOM 1402 C C . VAL A 1 185 ? -3.501 3.485 7.985 1.00 94.50 185 VAL A C 1
ATOM 1404 O O . VAL A 1 185 ? -2.821 2.494 7.750 1.00 94.50 185 VAL A O 1
ATOM 1407 N N . ALA A 1 186 ? -3.452 4.566 7.221 1.00 94.19 186 ALA A N 1
ATOM 1408 C CA . ALA A 1 186 ? -2.464 4.773 6.171 1.00 94.19 186 ALA A CA 1
ATOM 1409 C C . ALA A 1 186 ? -1.753 6.104 6.415 1.00 94.19 186 ALA A C 1
ATOM 1411 O O . ALA A 1 186 ? -2.363 7.065 6.881 1.00 94.19 186 ALA A O 1
ATOM 1412 N N . VAL A 1 187 ? -0.463 6.164 6.101 1.00 91.44 187 VAL A N 1
ATOM 1413 C CA . VAL A 1 187 ? 0.330 7.393 6.204 1.00 91.44 187 VAL A CA 1
ATOM 1414 C C . VAL A 1 187 ? 0.916 7.688 4.837 1.00 91.44 187 VAL A C 1
ATOM 1416 O O . VAL A 1 187 ? 1.574 6.835 4.248 1.00 91.44 187 VAL A O 1
ATOM 1419 N N . THR A 1 188 ? 0.676 8.892 4.334 1.00 91.19 188 THR A N 1
ATOM 1420 C CA . THR A 1 188 ? 1.127 9.323 3.006 1.00 91.19 188 THR A CA 1
ATOM 1421 C C . THR A 1 188 ? 1.498 10.801 3.028 1.00 91.19 188 THR A C 1
ATOM 1423 O O . THR A 1 188 ? 0.990 11.535 3.871 1.00 91.19 188 THR A O 1
ATOM 1426 N N . ALA A 1 189 ? 2.357 11.268 2.120 1.00 89.31 189 ALA A N 1
ATOM 1427 C CA . ALA A 1 189 ? 2.668 12.696 2.035 1.00 89.31 189 ALA A CA 1
ATOM 1428 C C . ALA A 1 189 ? 1.439 13.512 1.609 1.00 89.31 189 ALA A C 1
ATOM 1430 O O . ALA A 1 189 ? 0.603 13.038 0.829 1.00 89.31 189 ALA A O 1
ATOM 1431 N N . GLY A 1 190 ? 1.367 14.768 2.058 1.00 87.12 190 GLY A N 1
ATOM 1432 C CA . GLY A 1 190 ? 0.336 15.713 1.623 1.00 87.12 190 GLY A CA 1
ATOM 1433 C C . GLY A 1 190 ? 0.324 15.963 0.109 1.00 87.12 190 GLY A C 1
ATOM 1434 O O . GLY A 1 190 ? -0.744 16.183 -0.451 1.00 87.12 190 GLY A O 1
ATOM 1435 N N . GLY A 1 191 ? 1.466 15.872 -0.579 1.00 88.06 191 GLY A N 1
ATOM 1436 C CA . GLY A 1 191 ? 1.555 16.001 -2.041 1.00 88.06 191 GLY A CA 1
ATOM 1437 C C . GLY A 1 191 ? 1.066 14.772 -2.817 1.00 88.06 191 GLY A C 1
ATOM 1438 O O . GLY A 1 191 ? 0.692 14.882 -3.984 1.00 88.06 191 GLY A O 1
ATOM 1439 N N . ASN A 1 192 ? 0.969 13.605 -2.170 1.00 89.12 192 ASN A N 1
ATOM 1440 C CA . ASN A 1 192 ? 0.726 12.322 -2.831 1.00 89.12 192 ASN A CA 1
ATOM 1441 C C . ASN A 1 192 ? -0.754 12.127 -3.213 1.00 89.12 192 ASN A C 1
ATOM 1443 O O . ASN A 1 192 ? -1.517 11.385 -2.585 1.00 89.12 192 ASN A O 1
ATOM 1447 N N . ALA A 1 193 ? -1.199 12.847 -4.243 1.00 89.81 193 ALA A N 1
ATOM 1448 C CA . ALA A 1 193 ? -2.568 12.799 -4.748 1.00 89.81 193 ALA A CA 1
ATOM 1449 C C . ALA A 1 193 ? -3.027 11.390 -5.189 1.00 89.81 193 ALA A C 1
ATOM 1451 O O . ALA A 1 193 ? -4.165 11.037 -4.853 1.00 89.81 193 ALA A O 1
ATOM 1452 N N . PRO A 1 194 ? -2.202 10.554 -5.860 1.00 90.31 194 PRO A N 1
ATOM 1453 C CA . PRO A 1 194 ? -2.607 9.197 -6.232 1.00 90.31 194 PRO A CA 1
ATOM 1454 C C . PRO A 1 194 ? -2.936 8.323 -5.017 1.00 90.31 194 PRO A C 1
ATOM 1456 O O . PRO A 1 194 ? -4.001 7.703 -4.976 1.00 90.31 194 PRO A O 1
ATOM 1459 N N . SER A 1 195 ? -2.070 8.332 -3.997 1.00 91.69 195 SER A N 1
ATOM 1460 C CA . SER A 1 195 ? -2.269 7.564 -2.764 1.00 91.69 195 SER A CA 1
ATOM 1461 C C . SER A 1 195 ? -3.504 8.037 -1.993 1.00 91.69 195 SER A C 1
ATOM 1463 O O . SER A 1 195 ? -4.345 7.224 -1.611 1.00 91.69 195 SER A O 1
ATOM 1465 N N . ARG A 1 19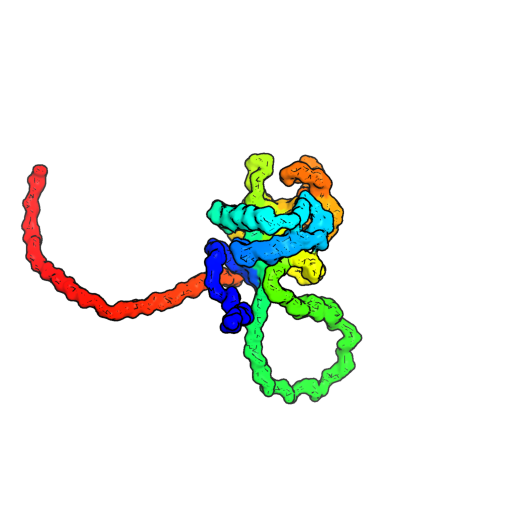6 ? -3.697 9.357 -1.853 1.00 93.56 196 ARG A N 1
ATOM 1466 C CA . ARG A 1 196 ? -4.884 9.925 -1.185 1.00 93.56 196 ARG A CA 1
ATOM 1467 C C . ARG A 1 196 ? -6.185 9.609 -1.922 1.00 93.56 196 ARG A C 1
ATOM 1469 O O . ARG A 1 196 ? -7.184 9.285 -1.286 1.00 93.56 196 ARG A O 1
ATOM 1476 N N . THR A 1 197 ? -6.171 9.654 -3.254 1.00 94.12 197 THR A N 1
ATOM 1477 C CA . THR A 1 197 ? -7.340 9.299 -4.074 1.00 94.12 197 THR A CA 1
ATOM 1478 C C . THR A 1 197 ? -7.697 7.825 -3.908 1.00 94.12 197 THR A C 1
ATOM 1480 O O . THR A 1 197 ? -8.870 7.482 -3.756 1.00 94.12 197 THR A O 1
ATOM 1483 N N . LEU A 1 198 ? -6.696 6.941 -3.912 1.00 95.19 198 LEU A N 1
ATOM 1484 C CA . LEU A 1 198 ? -6.897 5.520 -3.649 1.00 95.19 198 LEU A CA 1
ATOM 1485 C C . LEU A 1 198 ? -7.458 5.287 -2.240 1.00 95.19 198 LEU A C 1
ATOM 1487 O O . LEU A 1 198 ? -8.444 4.567 -2.098 1.00 95.19 198 LEU A O 1
ATOM 1491 N N . ALA A 1 199 ? -6.866 5.913 -1.224 1.00 95.88 199 ALA A N 1
ATOM 1492 C CA . ALA A 1 199 ? -7.295 5.785 0.162 1.00 95.88 199 ALA A CA 1
ATOM 1493 C C . ALA A 1 199 ? -8.762 6.219 0.340 1.00 95.88 199 ALA A C 1
ATOM 1495 O O . ALA A 1 199 ? -9.560 5.447 0.869 1.00 95.88 199 ALA A O 1
ATOM 1496 N N . ALA A 1 200 ? -9.156 7.373 -0.207 1.00 95.81 200 ALA A N 1
ATOM 1497 C CA . ALA A 1 200 ? -10.546 7.835 -0.183 1.00 95.81 200 ALA A CA 1
ATOM 1498 C C . ALA A 1 200 ? -11.506 6.836 -0.859 1.00 95.81 200 ALA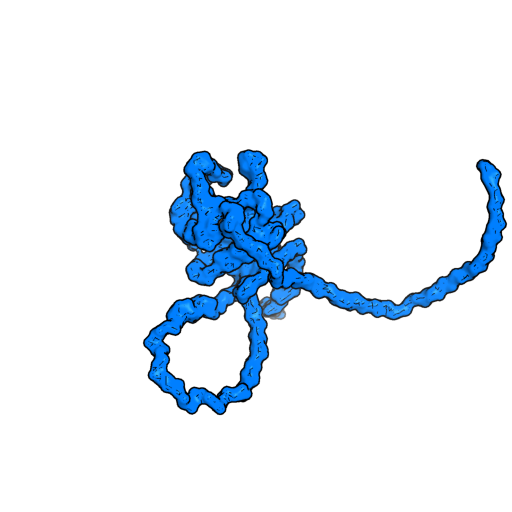 A C 1
ATOM 1500 O O . ALA A 1 200 ? -12.562 6.510 -0.325 1.00 95.81 200 ALA A O 1
ATOM 1501 N N . ARG A 1 201 ? -11.117 6.260 -2.006 1.00 95.25 201 ARG A N 1
ATOM 1502 C CA . ARG A 1 201 ? -11.905 5.221 -2.702 1.00 95.25 201 ARG A CA 1
ATOM 1503 C C . ARG A 1 201 ? -12.005 3.894 -1.943 1.00 95.25 201 ARG A C 1
ATOM 1505 O O . ARG A 1 201 ? -12.870 3.076 -2.266 1.00 95.25 201 ARG A O 1
ATOM 1512 N N . LEU A 1 202 ? -11.095 3.647 -1.005 1.00 95.31 202 LEU A N 1
ATOM 1513 C CA . LEU A 1 202 ? -11.122 2.510 -0.085 1.00 95.31 202 LEU A CA 1
ATOM 1514 C C . LEU A 1 202 ? -11.903 2.824 1.202 1.00 95.31 202 LEU A C 1
ATOM 1516 O O . LEU A 1 202 ? -12.072 1.922 2.017 1.00 95.31 202 LEU A O 1
ATOM 1520 N N . GLY A 1 203 ? -12.390 4.060 1.365 1.00 95.75 203 GLY A N 1
ATOM 1521 C CA . GLY A 1 203 ? -13.146 4.515 2.531 1.00 95.75 203 GLY A CA 1
ATOM 1522 C C . GLY A 1 203 ? -12.288 5.111 3.647 1.00 95.75 203 GLY A C 1
ATOM 1523 O O . GLY A 1 203 ? -12.799 5.315 4.740 1.00 95.75 203 GLY A O 1
ATOM 1524 N N . PHE A 1 204 ? -10.998 5.367 3.411 1.00 96.56 204 PHE A N 1
ATOM 1525 C CA . PHE A 1 204 ? -10.176 6.083 4.384 1.00 96.56 204 PHE A CA 1
ATOM 1526 C C . PHE A 1 204 ? -10.516 7.572 4.392 1.00 96.56 204 PHE A C 1
ATOM 1528 O O . PHE A 1 204 ? -10.709 8.189 3.344 1.00 96.56 204 PHE A O 1
ATOM 1535 N N . GLU A 1 205 ?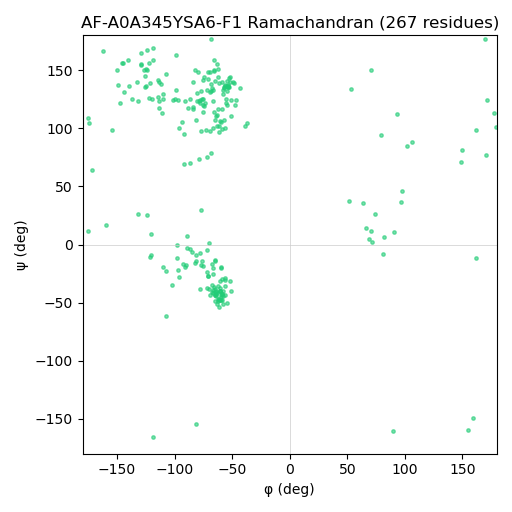 -10.467 8.156 5.580 1.00 95.50 205 GLU A N 1
ATOM 1536 C CA . GLU A 1 205 ? -10.715 9.571 5.829 1.00 95.50 205 GLU A CA 1
ATOM 1537 C C . GLU A 1 205 ? -9.504 10.196 6.536 1.00 95.50 205 GLU A C 1
ATOM 1539 O O . GLU A 1 205 ? -8.799 9.498 7.272 1.00 95.50 205 GLU A O 1
ATOM 1544 N N . PRO A 1 206 ? -9.216 11.493 6.337 1.00 94.25 206 PRO A N 1
ATOM 1545 C CA . PRO A 1 206 ? -8.192 12.180 7.115 1.00 94.25 206 PRO A CA 1
ATOM 1546 C C . PRO A 1 206 ? -8.488 12.108 8.613 1.00 94.25 206 PRO A C 1
ATOM 1548 O O . PRO A 1 206 ? -9.604 12.389 9.050 1.00 94.25 206 PRO A O 1
ATOM 1551 N N . ALA A 1 207 ? -7.479 11.760 9.410 1.00 91.38 207 ALA A N 1
ATOM 1552 C CA . ALA A 1 207 ? -7.582 11.864 10.857 1.00 91.38 207 ALA A CA 1
ATOM 1553 C C . ALA A 1 207 ? -7.770 13.333 11.286 1.00 91.38 207 ALA A C 1
ATOM 1555 O O . ALA A 1 207 ? -7.315 14.242 10.583 1.00 91.38 207 ALA A O 1
ATOM 1556 N N . PRO A 1 208 ? -8.366 13.587 12.466 1.00 88.06 208 PRO A N 1
ATOM 1557 C CA . PRO A 1 208 ? -8.343 14.914 13.072 1.00 88.06 208 PRO A CA 1
ATOM 1558 C C . PRO A 1 208 ? -6.910 15.453 13.151 1.00 88.06 208 PRO A C 1
ATOM 1560 O O . PRO A 1 208 ? -5.995 14.714 13.510 1.00 88.06 208 PRO A O 1
ATOM 1563 N N . SER A 1 209 ? -6.716 16.744 12.870 1.00 81.62 209 SER A N 1
ATOM 1564 C CA . SER A 1 209 ? -5.388 17.380 12.771 1.00 81.62 209 SER A CA 1
ATOM 1565 C C . SER A 1 209 ? -4.538 17.299 14.043 1.00 81.62 209 SER A C 1
ATOM 1567 O O . SER A 1 209 ? -3.322 17.437 13.978 1.00 81.62 209 SER A O 1
ATOM 1569 N N . GLN A 1 210 ? -5.166 17.071 15.198 1.00 83.50 210 GLN A N 1
ATOM 1570 C CA . GLN A 1 210 ? -4.491 16.887 16.485 1.00 83.50 210 GLN A CA 1
ATOM 1571 C C . GLN A 1 210 ? -3.858 15.501 16.642 1.00 83.50 210 GLN A C 1
ATOM 1573 O O . GLN A 1 210 ? -3.027 15.307 17.526 1.00 83.50 210 GLN A O 1
ATOM 1578 N N . ARG A 1 211 ? -4.266 14.523 15.825 1.00 84.31 211 ARG A N 1
ATOM 1579 C CA . ARG A 1 211 ? -3.748 13.165 15.918 1.00 84.31 211 ARG A CA 1
ATOM 1580 C C . ARG A 1 211 ? -2.363 13.106 15.270 1.00 84.31 211 ARG A C 1
ATOM 1582 O O . ARG A 1 211 ? -2.251 13.407 14.080 1.00 84.31 211 ARG A O 1
ATOM 1589 N N . PRO A 1 212 ? -1.317 12.704 16.007 1.00 83.56 212 PRO A N 1
ATOM 1590 C CA . PRO A 1 212 ? 0.028 12.687 15.461 1.00 83.56 212 PRO A CA 1
ATOM 1591 C C . PRO A 1 212 ? 0.163 11.595 14.398 1.00 83.56 212 PRO A C 1
ATOM 1593 O O . PRO A 1 212 ? -0.457 10.531 14.466 1.00 83.56 212 PRO A O 1
ATOM 1596 N N . VAL A 1 213 ? 1.010 11.858 13.407 1.00 84.38 213 VAL A N 1
ATOM 1597 C CA . VAL A 1 213 ? 1.378 10.863 12.400 1.00 84.38 213 VAL A CA 1
ATOM 1598 C C . VAL A 1 213 ? 2.314 9.841 13.050 1.00 84.38 213 VAL A C 1
ATOM 1600 O O . VAL A 1 213 ? 3.385 10.227 13.532 1.00 84.38 213 VAL A O 1
ATOM 1603 N N . PRO A 1 214 ? 1.972 8.539 13.050 1.00 82.12 214 PRO A N 1
ATOM 1604 C CA . PRO A 1 214 ? 2.861 7.512 13.570 1.00 82.12 214 PRO A CA 1
ATOM 1605 C C . PRO A 1 214 ? 4.237 7.567 12.897 1.00 82.12 214 PRO A C 1
ATOM 1607 O O . PRO A 1 214 ? 4.346 7.639 11.671 1.00 82.12 214 PRO A O 1
ATOM 1610 N N . GLY A 1 215 ? 5.293 7.537 13.711 1.00 74.69 215 GLY A N 1
ATOM 1611 C CA . GLY A 1 215 ? 6.677 7.637 13.243 1.00 74.69 215 GLY A CA 1
ATOM 1612 C C . GLY A 1 215 ? 7.178 9.061 12.980 1.00 74.69 215 GLY A C 1
ATOM 1613 O O . GLY A 1 215 ? 8.288 9.192 12.479 1.00 74.69 215 GLY A O 1
ATOM 1614 N N . GLY A 1 216 ? 6.400 10.105 13.304 1.00 68.81 216 GLY A N 1
ATOM 1615 C CA . GLY A 1 216 ? 6.878 11.497 13.306 1.00 68.81 216 GLY A CA 1
ATOM 1616 C C . GLY A 1 216 ? 7.294 12.019 11.930 1.00 68.81 216 GLY A C 1
ATOM 1617 O O . GLY A 1 216 ? 8.281 12.735 11.814 1.00 68.81 216 GLY A O 1
ATOM 1618 N N . ARG A 1 217 ? 6.588 11.609 10.872 1.00 70.75 217 ARG A N 1
ATOM 1619 C CA . ARG A 1 217 ? 6.935 11.977 9.494 1.00 70.75 217 ARG A CA 1
ATOM 1620 C C . ARG A 1 217 ? 6.414 13.375 9.166 1.00 70.75 217 ARG A C 1
ATOM 1622 O O . ARG A 1 217 ? 5.208 13.544 8.974 1.00 70.75 217 ARG A O 1
ATOM 1629 N N . ASP A 1 218 ? 7.320 14.343 9.077 1.00 71.50 218 ASP A N 1
ATOM 1630 C CA . ASP A 1 218 ? 7.003 15.714 8.669 1.00 71.50 218 ASP A CA 1
ATOM 1631 C C . ASP A 1 218 ? 6.284 15.743 7.312 1.00 71.50 218 ASP A C 1
ATOM 1633 O O . ASP A 1 218 ? 6.621 15.005 6.386 1.00 71.50 218 ASP A O 1
ATOM 1637 N N . GLY A 1 219 ? 5.235 16.566 7.202 1.00 76.69 219 GLY A N 1
ATOM 1638 C CA . GLY A 1 219 ? 4.396 16.646 5.996 1.00 76.69 219 GLY A CA 1
ATOM 1639 C C . GLY A 1 219 ? 3.528 15.406 5.724 1.00 76.69 219 GLY A C 1
ATOM 1640 O O . GLY A 1 219 ? 2.841 15.341 4.697 1.00 76.69 219 GLY A O 1
ATOM 1641 N N . GLY A 1 220 ? 3.540 14.424 6.631 1.00 84.12 220 GLY A N 1
ATOM 1642 C CA . GLY A 1 220 ? 2.682 13.253 6.576 1.00 84.12 220 GLY A CA 1
ATOM 1643 C C . GLY A 1 220 ? 1.225 13.589 6.885 1.00 84.12 220 GLY A C 1
ATOM 1644 O O . GLY A 1 220 ? 0.909 14.397 7.754 1.00 84.12 220 GLY A O 1
ATOM 1645 N N . VAL A 1 221 ? 0.322 12.924 6.179 1.00 88.44 221 VAL A N 1
ATOM 1646 C CA . VAL A 1 221 ? -1.112 12.919 6.450 1.00 88.44 221 VAL A CA 1
ATOM 1647 C C . VAL A 1 221 ? -1.476 11.535 6.962 1.00 88.44 221 VAL A C 1
ATOM 1649 O O . VAL A 1 221 ? -1.197 10.527 6.307 1.00 88.44 221 VAL A O 1
ATOM 1652 N N . LEU A 1 222 ? -2.106 11.496 8.134 1.00 92.38 222 LEU A N 1
ATOM 1653 C CA . LEU A 1 222 ? -2.681 10.283 8.691 1.00 92.38 222 LEU A CA 1
ATOM 1654 C C . LEU A 1 222 ? -4.100 10.099 8.155 1.00 92.38 222 LEU A C 1
ATOM 1656 O O . LEU A 1 222 ? -4.949 10.978 8.294 1.00 92.38 222 LEU A O 1
ATOM 1660 N N . LEU A 1 223 ? -4.354 8.937 7.568 1.00 94.88 223 LEU A N 1
ATOM 1661 C CA . LEU A 1 223 ? -5.659 8.511 7.089 1.00 94.88 223 LEU A CA 1
ATOM 1662 C C . LEU A 1 223 ? -6.129 7.315 7.917 1.00 94.88 223 LEU A C 1
ATOM 1664 O O . LEU A 1 223 ? -5.334 6.435 8.243 1.00 94.88 223 LEU A O 1
ATOM 1668 N N . VAL A 1 224 ? -7.416 7.261 8.231 1.00 95.00 224 VAL A N 1
ATOM 1669 C CA . VAL A 1 224 ? -8.030 6.234 9.077 1.00 95.00 224 VAL A CA 1
ATOM 1670 C C . VAL A 1 224 ? -9.181 5.598 8.316 1.00 95.00 224 VAL A C 1
ATOM 1672 O O . VAL A 1 224 ? -9.976 6.304 7.705 1.00 95.00 224 VAL A O 1
ATOM 1675 N N . LEU A 1 225 ? -9.286 4.272 8.358 1.00 94.31 225 LEU A N 1
ATOM 1676 C CA . LEU A 1 225 ? -10.448 3.554 7.842 1.00 94.31 225 LEU A CA 1
ATOM 1677 C C . LEU A 1 225 ? -11.445 3.317 8.989 1.00 94.31 225 LEU A C 1
ATOM 1679 O O . LEU A 1 225 ? -11.200 2.438 9.832 1.00 94.31 225 LEU A O 1
ATOM 1683 N N . PRO A 1 226 ? -12.562 4.064 9.046 1.00 89.88 226 PRO A N 1
ATOM 1684 C CA . PRO A 1 226 ? -13.546 3.888 10.098 1.00 89.88 226 PRO A CA 1
ATOM 1685 C C . PRO A 1 226 ? -14.208 2.511 9.989 1.00 89.88 226 PRO A C 1
ATOM 1687 O O . PRO A 1 226 ? -14.367 1.952 8.903 1.00 89.88 226 PRO A O 1
ATOM 1690 N N . ALA A 1 227 ? -14.617 1.949 11.129 1.00 84.56 227 ALA A N 1
ATOM 1691 C CA . ALA A 1 227 ? -15.142 0.583 11.197 1.00 84.56 227 ALA A CA 1
ATOM 1692 C C . ALA A 1 227 ? -16.343 0.345 10.260 1.00 84.56 227 ALA A C 1
ATOM 1694 O O . ALA A 1 227 ? -16.443 -0.717 9.653 1.00 84.56 227 ALA A O 1
ATOM 1695 N N . HIS A 1 228 ? -17.212 1.346 10.091 1.00 83.44 228 HIS A N 1
ATOM 1696 C CA . HIS A 1 228 ? -18.399 1.258 9.236 1.00 83.44 228 HIS A CA 1
ATOM 1697 C C . HIS A 1 228 ? -18.082 1.258 7.729 1.00 83.44 228 HIS A C 1
ATOM 1699 O O . HIS A 1 228 ? -18.887 0.768 6.943 1.00 83.44 228 HIS A O 1
ATOM 1705 N N . ALA A 1 229 ? -16.927 1.794 7.319 1.00 84.81 229 ALA A N 1
ATOM 1706 C CA . ALA A 1 229 ? -16.497 1.824 5.921 1.00 84.81 229 ALA A CA 1
ATOM 1707 C C . ALA A 1 229 ? -15.750 0.544 5.507 1.00 84.81 229 ALA A C 1
ATOM 1709 O O . ALA A 1 229 ? -15.377 0.383 4.343 1.00 84.81 229 ALA A O 1
ATOM 1710 N N . ARG A 1 230 ? -15.519 -0.385 6.446 1.00 81.06 230 ARG A N 1
ATOM 1711 C CA . ARG A 1 230 ? -14.825 -1.640 6.154 1.00 81.06 230 ARG A CA 1
ATOM 1712 C C . ARG A 1 230 ? -15.673 -2.519 5.234 1.00 81.06 230 ARG A C 1
ATOM 1714 O O . ARG A 1 230 ? -16.863 -2.708 5.492 1.00 81.06 230 ARG A O 1
ATOM 1721 N N . PRO A 1 231 ? -15.075 -3.114 4.185 1.00 80.38 231 PRO A N 1
ATOM 1722 C CA . PRO A 1 231 ? -15.782 -4.071 3.352 1.00 80.38 231 PRO A CA 1
ATOM 1723 C C . PRO A 1 231 ? -16.284 -5.239 4.202 1.00 80.38 231 PRO A C 1
ATOM 1725 O O . PRO A 1 231 ? -15.509 -5.858 4.932 1.00 80.38 231 PRO A O 1
ATOM 1728 N N . ALA A 1 232 ? -17.568 -5.575 4.075 1.00 70.81 232 ALA A N 1
ATOM 1729 C CA . ALA A 1 232 ? -18.110 -6.760 4.725 1.00 70.81 232 ALA A CA 1
ATOM 1730 C C . ALA A 1 232 ? -17.320 -8.007 4.296 1.00 70.81 232 ALA A C 1
ATOM 1732 O O . ALA A 1 232 ? -17.013 -8.193 3.112 1.00 70.81 232 ALA A O 1
ATOM 1733 N N . HIS A 1 233 ? -17.020 -8.888 5.251 1.00 64.62 233 HIS A N 1
ATOM 1734 C CA . HIS A 1 233 ? -16.397 -10.171 4.956 1.00 64.62 233 HIS A CA 1
ATOM 1735 C C . HIS A 1 233 ? -17.314 -10.984 4.035 1.00 64.62 233 HIS A C 1
ATOM 1737 O O . HIS A 1 233 ? -18.334 -11.521 4.465 1.00 64.62 233 HIS A O 1
ATOM 1743 N N . ARG A 1 234 ? -16.957 -11.109 2.752 1.00 53.19 234 ARG A N 1
ATOM 1744 C CA . ARG A 1 234 ? -17.630 -12.059 1.860 1.00 53.19 234 ARG A CA 1
ATOM 1745 C C . ARG A 1 234 ? -17.198 -13.473 2.237 1.00 53.19 234 ARG A C 1
ATOM 1747 O O . ARG A 1 234 ? -16.137 -13.939 1.821 1.00 53.19 234 ARG A O 1
ATOM 1754 N N . ALA A 1 235 ? -18.036 -14.163 3.006 1.00 39.56 235 ALA A N 1
ATOM 1755 C CA . ALA A 1 235 ? -17.973 -15.610 3.158 1.00 39.56 235 ALA A CA 1
ATOM 1756 C C . ALA A 1 235 ? -18.214 -16.249 1.776 1.00 39.56 235 ALA A C 1
ATOM 1758 O O . ALA A 1 235 ? -19.349 -16.327 1.322 1.00 39.56 235 ALA A O 1
ATOM 1759 N N . GLY A 1 236 ? -17.156 -16.617 1.049 1.00 37.38 236 GLY A N 1
ATOM 1760 C CA . GLY A 1 236 ? -17.328 -17.252 -0.265 1.00 37.38 236 GLY A CA 1
ATOM 1761 C C . GLY A 1 236 ? -16.126 -17.256 -1.205 1.00 37.38 236 GLY A C 1
ATOM 1762 O O . GLY A 1 236 ? -16.144 -17.996 -2.184 1.00 37.38 236 GLY A O 1
ATOM 1763 N N . GLN A 1 237 ? -15.057 -16.501 -0.937 1.00 43.66 237 GLN A N 1
ATOM 1764 C CA . GLN A 1 237 ? -13.824 -16.669 -1.713 1.00 43.66 237 GLN A CA 1
ATOM 1765 C C . GLN A 1 237 ? -13.111 -17.928 -1.223 1.00 43.66 237 GLN A C 1
ATOM 1767 O O . GLN A 1 237 ? -12.470 -17.927 -0.175 1.00 43.66 237 GLN A O 1
ATOM 1772 N N . SER A 1 238 ? -13.327 -19.017 -1.966 1.00 37.44 238 SER A N 1
ATOM 1773 C CA . SER A 1 238 ? -12.699 -20.328 -1.814 1.00 37.44 238 SER A CA 1
ATOM 1774 C C . SER A 1 238 ? -11.221 -20.183 -1.450 1.00 37.44 238 SER A C 1
ATOM 1776 O O . SER A 1 238 ? -10.374 -19.950 -2.314 1.00 37.44 238 SER A O 1
ATOM 1778 N N . VAL A 1 239 ? -10.912 -20.378 -0.169 1.00 43.97 239 VAL A N 1
ATOM 1779 C CA . VAL A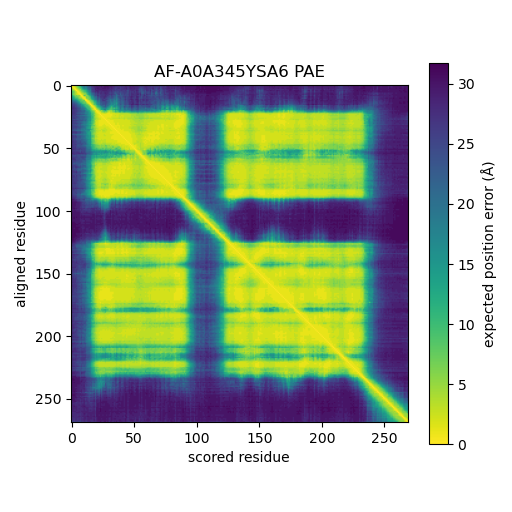 1 239 ? -9.561 -20.685 0.291 1.00 43.97 239 VAL A CA 1
ATOM 1780 C C . VAL A 1 239 ? -9.206 -22.004 -0.378 1.00 43.97 239 VAL A C 1
ATOM 1782 O O . VAL A 1 239 ? -9.705 -23.057 0.022 1.00 43.97 239 VAL A O 1
ATOM 1785 N N . GLY A 1 240 ? -8.409 -21.946 -1.446 1.00 37.31 240 GLY A N 1
ATOM 1786 C CA . GLY A 1 240 ? -7.869 -23.137 -2.079 1.00 37.31 240 GLY A CA 1
ATOM 1787 C C . GLY A 1 240 ? -7.067 -23.898 -1.034 1.00 37.31 240 GLY A C 1
ATOM 1788 O O . GLY A 1 240 ? -5.937 -23.528 -0.726 1.00 37.31 240 GLY A O 1
ATOM 1789 N N . ARG A 1 241 ? -7.670 -24.933 -0.437 1.00 33.72 241 ARG A N 1
ATOM 1790 C CA . ARG A 1 241 ? -6.935 -25.905 0.370 1.00 33.72 241 ARG A CA 1
ATOM 1791 C C . ARG A 1 241 ? -5.782 -26.418 -0.498 1.00 33.72 241 ARG A C 1
ATOM 1793 O O . ARG A 1 241 ? -6.033 -26.746 -1.662 1.00 33.72 241 ARG A O 1
ATOM 1800 N N . PRO A 1 242 ? -4.550 -26.532 0.024 1.00 34.41 242 PRO A N 1
ATOM 1801 C CA . PRO A 1 242 ? -3.527 -27.284 -0.681 1.00 34.41 242 PRO A CA 1
ATOM 1802 C C . PRO A 1 242 ? -4.096 -28.683 -0.935 1.00 34.41 242 PRO A C 1
ATOM 1804 O O . PRO A 1 242 ? -4.543 -29.351 -0.001 1.00 34.41 242 PRO A O 1
ATOM 1807 N N . ARG A 1 243 ? -4.166 -29.084 -2.211 1.00 31.73 243 ARG A N 1
ATOM 1808 C CA . ARG A 1 243 ? -4.506 -30.453 -2.611 1.00 31.73 243 ARG A CA 1
ATOM 1809 C C . ARG A 1 243 ? -3.498 -31.369 -1.919 1.00 31.73 243 ARG A C 1
ATOM 1811 O O . ARG A 1 243 ? -2.361 -31.477 -2.364 1.00 31.73 243 ARG A O 1
ATOM 1818 N N . THR A 1 244 ? -3.901 -31.994 -0.820 1.00 35.50 244 THR A N 1
ATOM 1819 C CA . THR A 1 244 ? -3.207 -33.162 -0.291 1.00 35.50 244 THR A CA 1
ATOM 1820 C C . THR A 1 244 ? -3.373 -34.258 -1.329 1.00 35.50 244 THR A C 1
ATOM 1822 O O . THR A 1 244 ? -4.480 -34.758 -1.533 1.00 35.50 244 THR A O 1
ATOM 1825 N N . GLU A 1 245 ? -2.294 -34.567 -2.047 1.00 33.47 245 GLU A N 1
ATOM 1826 C CA . GLU A 1 245 ? -2.228 -35.760 -2.886 1.00 33.47 245 GLU A CA 1
ATOM 1827 C C . GLU A 1 245 ? -2.589 -36.987 -2.032 1.00 33.47 245 GLU A C 1
ATOM 1829 O O . GLU A 1 245 ? -2.147 -37.083 -0.881 1.00 33.47 245 GLU A O 1
ATOM 1834 N N . PRO A 1 246 ? -3.405 -37.923 -2.543 1.00 34.69 246 PRO A N 1
ATOM 1835 C CA . PRO A 1 246 ? -3.682 -39.151 -1.824 1.00 34.69 246 PRO A CA 1
ATOM 1836 C C . PRO A 1 246 ? -2.381 -39.950 -1.731 1.00 34.69 246 PRO A C 1
ATOM 1838 O O . PRO A 1 246 ? -1.833 -40.402 -2.737 1.00 34.69 246 PRO A O 1
ATOM 1841 N N . SER A 1 247 ? -1.888 -40.098 -0.501 1.00 38.66 247 SER A N 1
ATOM 1842 C CA . SER A 1 247 ? -0.786 -40.991 -0.158 1.00 38.66 247 SER A CA 1
ATOM 1843 C C . SER A 1 247 ? -1.091 -42.379 -0.720 1.00 38.66 247 SER A C 1
ATOM 1845 O O . SER A 1 247 ? -2.027 -43.050 -0.279 1.00 38.66 247 SER A O 1
ATOM 1847 N N . ARG A 1 248 ? -0.330 -42.796 -1.739 1.00 39.78 248 ARG A N 1
ATOM 1848 C CA . ARG A 1 248 ? -0.354 -44.170 -2.239 1.00 39.78 248 ARG A CA 1
ATOM 1849 C C . ARG A 1 248 ? 0.125 -45.076 -1.109 1.00 39.78 248 ARG A C 1
ATOM 1851 O O . ARG A 1 248 ? 1.322 -45.178 -0.849 1.00 39.78 248 ARG A O 1
ATOM 1858 N N . ALA A 1 249 ? -0.826 -45.730 -0.451 1.00 38.91 249 ALA A N 1
ATOM 1859 C CA . ALA A 1 249 ? -0.560 -46.827 0.459 1.00 38.91 249 ALA A CA 1
ATOM 1860 C C . ALA A 1 249 ? 0.257 -47.901 -0.277 1.00 38.91 249 ALA A C 1
ATOM 1862 O O . ALA A 1 249 ? -0.171 -48.443 -1.297 1.00 38.91 249 ALA A O 1
ATOM 1863 N N . ARG A 1 250 ? 1.456 -48.187 0.238 1.00 40.69 250 ARG A N 1
ATOM 1864 C CA . ARG A 1 250 ? 2.218 -49.387 -0.118 1.00 40.69 250 ARG A CA 1
ATOM 1865 C C . ARG A 1 250 ? 1.473 -50.610 0.435 1.00 40.69 250 ARG A C 1
ATOM 1867 O O . ARG A 1 250 ? 1.121 -50.584 1.615 1.00 40.69 250 ARG A O 1
ATOM 1874 N N . PRO A 1 251 ? 1.243 -51.676 -0.347 1.00 38.25 251 PRO A N 1
ATOM 1875 C CA . PRO A 1 251 ? 0.657 -52.893 0.184 1.00 38.25 251 PRO A CA 1
ATOM 1876 C C . PRO A 1 251 ? 1.741 -53.781 0.810 1.00 38.25 251 PRO A C 1
ATOM 1878 O O . PRO A 1 251 ? 2.818 -53.950 0.244 1.00 38.25 251 PRO A O 1
ATOM 1881 N N . GLY A 1 252 ? 1.405 -54.395 1.946 1.00 38.38 252 GLY A N 1
ATOM 1882 C CA . GLY A 1 252 ? 2.012 -55.651 2.388 1.00 38.38 252 GLY A CA 1
ATOM 1883 C C . GLY A 1 252 ? 3.085 -55.543 3.469 1.00 38.38 252 GLY A C 1
ATOM 1884 O O . GLY A 1 252 ? 4.272 -55.628 3.180 1.00 38.38 252 GLY A O 1
ATOM 1885 N N . ALA A 1 253 ? 2.659 -55.498 4.731 1.00 37.06 253 ALA A N 1
ATOM 1886 C CA . ALA A 1 253 ? 3.412 -56.113 5.819 1.00 37.06 253 ALA A CA 1
ATOM 1887 C C . ALA A 1 253 ? 2.442 -56.958 6.657 1.00 37.06 253 ALA A C 1
ATOM 1889 O O . ALA A 1 253 ? 1.382 -56.500 7.077 1.00 37.06 253 ALA A O 1
ATOM 1890 N N . VAL A 1 254 ? 2.799 -58.229 6.776 1.00 45.56 254 VAL A N 1
ATOM 1891 C CA . VAL A 1 254 ? 2.036 -59.365 7.301 1.00 45.56 254 VAL A CA 1
ATOM 1892 C C . VAL A 1 254 ? 1.728 -59.187 8.800 1.00 45.56 254 VAL A C 1
ATOM 1894 O O . VAL A 1 254 ? 2.609 -58.742 9.535 1.00 45.56 254 VAL A O 1
ATOM 1897 N N . PRO A 1 255 ? 0.530 -59.557 9.299 1.00 38.22 255 PRO A N 1
ATOM 1898 C CA . PRO A 1 255 ? 0.244 -59.513 10.729 1.00 38.22 255 PRO A CA 1
ATOM 1899 C C . PRO A 1 255 ? 0.954 -60.667 11.450 1.00 38.22 255 PRO A C 1
ATOM 1901 O O . PRO A 1 255 ? 0.689 -61.842 11.185 1.00 38.22 255 PRO A O 1
ATOM 1904 N N . SER A 1 256 ? 1.848 -60.329 12.380 1.00 40.00 256 SER A N 1
ATOM 1905 C CA . SER A 1 256 ? 2.427 -61.301 13.308 1.00 40.00 256 SER A CA 1
ATOM 1906 C C . SER A 1 256 ? 1.388 -61.655 14.373 1.00 40.00 256 SER A C 1
ATOM 1908 O O . SER A 1 256 ? 0.797 -60.781 15.005 1.00 40.00 256 SER A O 1
ATOM 1910 N N . ARG A 1 257 ? 1.126 -62.955 14.507 1.00 37.47 257 ARG A N 1
ATOM 1911 C CA . ARG A 1 257 ? 0.101 -63.547 15.369 1.00 37.47 257 ARG A CA 1
ATOM 1912 C C . ARG A 1 257 ? 0.438 -63.330 16.846 1.00 37.47 257 ARG A C 1
ATOM 1914 O O . ARG A 1 257 ? 1.474 -63.793 17.312 1.00 37.47 257 ARG A O 1
ATOM 1921 N N . SER A 1 258 ? -0.473 -62.712 17.590 1.00 39.56 258 SER A N 1
ATOM 1922 C CA . SER A 1 258 ? -0.513 -62.794 19.052 1.00 39.56 258 SER A CA 1
ATOM 1923 C C . SER A 1 258 ? -1.186 -64.108 19.453 1.00 39.56 258 SER A C 1
ATOM 1925 O O . SER A 1 258 ? -2.308 -64.388 19.029 1.00 39.56 258 SER A O 1
ATOM 1927 N N . HIS A 1 259 ? -0.489 -64.931 20.236 1.00 41.59 259 HIS A N 1
ATOM 1928 C CA . HIS A 1 259 ? -1.092 -66.058 20.944 1.00 41.59 259 HIS A CA 1
ATOM 1929 C C . HIS A 1 259 ? -1.812 -65.573 22.213 1.00 41.59 259 HIS A C 1
ATOM 1931 O O . HIS A 1 259 ? -1.375 -64.578 22.797 1.00 41.59 259 HIS A O 1
ATOM 1937 N N . PRO A 1 260 ? -2.899 -66.245 22.629 1.00 49.62 260 PRO A N 1
ATOM 1938 C CA . PRO A 1 260 ? -3.698 -65.831 23.767 1.00 49.62 260 PRO A C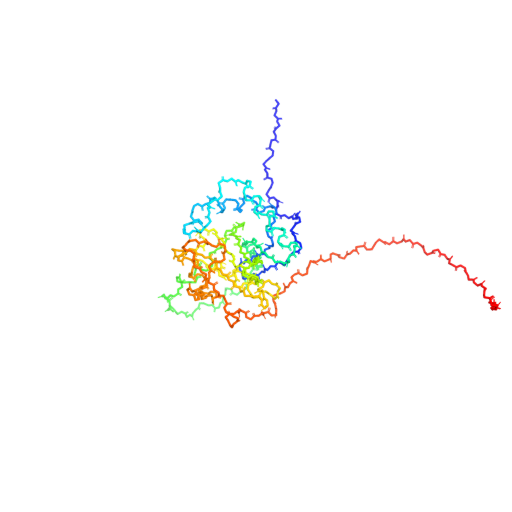A 1
ATOM 1939 C C . PRO A 1 260 ? -3.354 -66.602 25.053 1.00 49.62 260 PRO A C 1
ATOM 1941 O O . PRO A 1 260 ? -2.829 -67.711 25.018 1.00 49.62 260 PRO A O 1
ATOM 1944 N N . ASP A 1 261 ? -3.814 -65.993 26.145 1.00 38.06 261 ASP A N 1
ATOM 1945 C CA . ASP A 1 261 ? -4.428 -66.618 27.322 1.00 38.06 261 ASP A CA 1
ATOM 1946 C C . ASP A 1 261 ? -3.553 -66.998 28.531 1.00 38.06 261 ASP A C 1
ATOM 1948 O O . ASP A 1 261 ? -2.740 -67.917 28.484 1.00 38.06 261 ASP A O 1
ATOM 1952 N N . ALA A 1 262 ? -3.787 -66.283 29.640 1.00 38.00 262 ALA A N 1
ATOM 1953 C CA . ALA A 1 262 ? -4.216 -66.844 30.929 1.00 38.00 262 ALA A CA 1
ATOM 1954 C C . ALA A 1 262 ? -4.322 -65.715 31.982 1.00 38.00 262 ALA A C 1
ATOM 1956 O O . ALA A 1 262 ? -3.322 -65.115 32.375 1.00 38.00 262 ALA A O 1
ATOM 1957 N N . GLY A 1 263 ? -5.541 -65.411 32.446 1.00 38.84 263 GLY A N 1
ATOM 1958 C CA . GLY A 1 263 ? -5.768 -64.700 33.719 1.00 38.84 263 GLY A CA 1
ATOM 1959 C C . GLY A 1 263 ? -5.691 -65.661 34.924 1.00 38.84 263 GLY A C 1
ATOM 1960 O O . GLY A 1 263 ? -5.201 -66.777 34.780 1.00 38.84 263 GLY A O 1
ATOM 1961 N N . PRO A 1 264 ? -6.354 -65.367 36.058 1.00 62.44 264 PRO A N 1
ATOM 1962 C CA . PRO A 1 264 ? -6.230 -64.186 36.923 1.00 62.44 264 PRO A CA 1
ATOM 1963 C C . PRO A 1 264 ? -6.037 -64.585 38.416 1.00 62.44 264 PRO A C 1
ATOM 1965 O O . PRO A 1 264 ? -6.352 -65.710 38.792 1.00 62.44 264 PRO A O 1
ATOM 1968 N N . SER A 1 265 ? -5.612 -63.661 39.294 1.00 39.41 265 SER A N 1
ATOM 1969 C CA . SER A 1 265 ? -5.969 -63.567 40.743 1.00 39.41 265 SER A CA 1
ATOM 1970 C C . SER A 1 265 ? -5.104 -62.495 41.429 1.00 39.41 265 SER A C 1
ATOM 1972 O O . SER A 1 265 ? -3.915 -62.423 41.145 1.00 39.41 265 SER A O 1
ATOM 1974 N N . ARG A 1 266 ? -5.710 -61.490 42.094 1.00 45.78 266 ARG A N 1
ATOM 1975 C CA . ARG A 1 266 ? -5.882 -61.340 43.572 1.00 45.78 266 ARG A CA 1
ATOM 1976 C C . ARG A 1 266 ? -4.552 -61.450 44.348 1.00 45.78 266 ARG A C 1
ATOM 1978 O O . ARG A 1 266 ? -3.798 -62.369 44.096 1.00 45.78 266 ARG A O 1
ATOM 1985 N N . ASP A 1 267 ? -4.179 -60.612 45.309 1.00 45.72 267 ASP A N 1
ATOM 1986 C CA . ASP A 1 267 ? -4.898 -59.705 46.208 1.00 45.72 267 ASP A CA 1
ATOM 1987 C C . ASP A 1 267 ? -3.890 -58.669 46.782 1.00 45.72 267 ASP A C 1
ATOM 1989 O O . ASP A 1 267 ? -2.679 -58.839 46.648 1.00 45.72 267 ASP A O 1
ATOM 1993 N N . ARG A 1 268 ? -4.401 -57.594 47.397 1.00 45.66 268 ARG A N 1
ATOM 1994 C CA . ARG A 1 268 ? -3.672 -56.546 48.167 1.00 45.66 268 ARG A CA 1
ATOM 1995 C C . ARG A 1 268 ? -3.080 -57.083 49.498 1.00 45.66 268 ARG A C 1
ATOM 1997 O O . ARG A 1 268 ? -3.422 -58.212 49.847 1.00 45.66 268 ARG A O 1
ATOM 2004 N N . PRO A 1 269 ? -2.321 -56.304 50.312 1.00 61.56 269 PRO A N 1
ATOM 2005 C CA . PRO A 1 269 ? -2.034 -54.856 50.275 1.00 61.56 269 PRO A CA 1
ATOM 2006 C C . PRO A 1 269 ? -0.574 -54.450 50.041 1.00 61.56 269 PRO A C 1
ATOM 2008 O O . PRO A 1 269 ? 0.342 -55.258 50.301 1.00 61.56 269 PRO A O 1
#

Secondary structure (DSSP, 8-state):
-----PPPPS---S-S---S-PPEE-SSEEEEE--GGGHHHHHHHHH-GGG-TT-SSPPP-SHHHHHHHHHHHHHHHHHHS--EEEEEEPP--PPPP------SS--S------S--TTTHHHHSPPPSSEEEEEEEEEEEETTEEEEEEEEEE-GGGTTTTHHHHHHHHHHHSTTTS-SSSEEEEEEETT-HHHHHHHHHTT-EEPPTTSPPTT--TTEEEEEE-GGGSPP--TTS-----------PPP--PPPPPPP---------

InterPro domains:
  IPR000182 GNAT domain [PF13302] (28-205)
  IPR000182 GNAT domain [PS51186] (29-228)
  IPR016181 Acyl-CoA N-acyltransferase [SSF55729] (21-206)
  IPR051531 N-acetyltransferase [PTHR43792] (22-205)